Protein AF-A0AAD8HVS9-F1 (afdb_monomer)

Radius of gyration: 26.73 Å; Cα contacts (8 Å, |Δi|>4): 181; chains: 1; bounding box: 71×60×68 Å

Secondary structure (DSSP, 8-state):
--EEEEEEEE-TTS-EEEEEEEEE--SSHHHHHHHHHHHHHHHHHHHS-TTS-EEEEES-HHHHHHHHHHHTT--SSGGG-HHHHHHHH-TTEEEEE--GGG-HHHHHHHHHHHHHHHHHHHHHTT-TTTTTTGGG--GGGGG------------------------------------

Organism: NCBI:txid360622

Mean predicted aligned error: 16.1 Å

Solvent-accessible surface area (backbone atoms only — not comparable to full-atom values): 11472 Å² total; per-residue (Å²): 122,86,36,36,24,33,37,73,42,62,53,101,80,74,46,80,78,44,80,42,57,33,74,39,87,37,93,44,71,69,50,31,51,51,50,32,50,53,51,53,51,51,52,46,66,72,76,42,64,95,84,55,76,43,81,46,76,39,65,52,58,64,59,41,51,46,46,54,28,44,61,71,74,68,42,77,80,62,58,80,40,61,69,58,50,53,52,43,70,37,81,49,56,43,71,42,76,40,65,59,85,81,40,52,74,35,54,51,30,13,50,52,17,34,47,55,49,58,52,49,57,37,56,77,67,71,47,73,82,56,78,83,70,68,86,69,77,58,83,77,70,79,76,77,74,81,87,77,88,80,80,89,86,76,91,82,87,78,86,84,90,88,82,91,81,85,83,88,86,89,82,89,85,78,91,87,84,83,136

pLDDT: mean 74.42, std 20.45, range [37.97, 97.31]

Structure (mmCIF, N/CA/C/O backbone):
data_AF-A0AAD8HVS9-F1
#
_entry.id   AF-A0AAD8HVS9-F1
#
loop_
_atom_site.group_PDB
_atom_site.id
_atom_site.type_symbol
_atom_site.label_atom_id
_atom_site.label_alt_id
_atom_site.label_comp_id
_atom_site.label_asym_id
_atom_site.label_entity_id
_atom_site.label_seq_id
_atom_site.pdbx_PDB_ins_code
_atom_site.Cartn_x
_atom_site.Cartn_y
_atom_site.Cartn_z
_atom_site.occupancy
_atom_site.B_iso_or_equiv
_atom_site.auth_seq_id
_atom_site.auth_comp_id
_atom_site.auth_asym_id
_atom_site.auth_atom_id
_atom_site.pdbx_PDB_model_num
ATOM 1 N N . MET A 1 1 ? 17.261 -0.854 -11.232 1.00 62.59 1 MET A N 1
ATOM 2 C CA . MET A 1 1 ? 16.177 -1.826 -11.501 1.00 62.59 1 MET A CA 1
ATOM 3 C C . MET A 1 1 ? 14.902 -1.028 -11.724 1.00 62.59 1 MET A C 1
ATOM 5 O O . MET A 1 1 ? 14.670 -0.107 -10.957 1.00 62.59 1 MET A O 1
ATOM 9 N N . ILE A 1 2 ? 14.138 -1.297 -12.786 1.00 69.75 2 ILE A N 1
ATOM 10 C CA . ILE A 1 2 ? 12.876 -0.585 -13.046 1.00 69.75 2 ILE A CA 1
ATOM 11 C C . ILE A 1 2 ? 11.751 -1.359 -12.364 1.00 69.75 2 ILE A C 1
ATOM 13 O O . ILE A 1 2 ? 11.501 -2.516 -12.712 1.00 69.75 2 ILE A O 1
ATOM 17 N N . SER A 1 3 ? 11.083 -0.712 -11.415 1.00 85.12 3 SER A N 1
ATOM 18 C CA . SER A 1 3 ? 9.959 -1.272 -10.671 1.00 85.12 3 SER A CA 1
ATOM 19 C C . SER A 1 3 ? 8.649 -0.617 -11.124 1.00 85.12 3 SER A C 1
ATOM 21 O O . SER A 1 3 ? 8.635 0.473 -11.701 1.00 85.12 3 SER A O 1
ATOM 23 N N . GLY A 1 4 ? 7.543 -1.330 -10.935 1.00 87.94 4 GLY A N 1
ATOM 24 C CA . GLY A 1 4 ? 6.203 -0.853 -11.261 1.00 87.94 4 GLY A CA 1
ATOM 25 C C . GLY A 1 4 ? 5.314 -0.973 -10.035 1.00 87.94 4 GLY A C 1
ATOM 26 O O . GLY A 1 4 ? 5.497 -1.899 -9.247 1.00 87.94 4 GLY A O 1
ATOM 27 N N . ILE A 1 5 ? 4.371 -0.047 -9.898 1.00 91.19 5 ILE A N 1
ATOM 28 C CA . ILE A 1 5 ? 3.332 -0.063 -8.868 1.00 91.19 5 ILE A CA 1
ATOM 29 C C . ILE A 1 5 ? 1.971 -0.264 -9.520 1.00 91.19 5 ILE A C 1
ATOM 31 O O . ILE A 1 5 ? 1.705 0.253 -10.610 1.00 91.19 5 ILE A O 1
ATOM 35 N N . GLY A 1 6 ? 1.118 -1.021 -8.842 1.00 90.44 6 GLY A N 1
ATOM 36 C CA . GLY A 1 6 ? -0.244 -1.319 -9.254 1.00 90.44 6 GLY A CA 1
ATOM 37 C C . GLY A 1 6 ? -1.199 -1.135 -8.085 1.00 90.44 6 GLY A C 1
ATOM 38 O O . GLY A 1 6 ? -0.807 -1.263 -6.928 1.00 90.44 6 GLY A O 1
ATOM 39 N N . GLY A 1 7 ? -2.457 -0.822 -8.375 1.00 93.19 7 GLY A N 1
ATOM 40 C CA . GLY A 1 7 ? -3.465 -0.660 -7.337 1.00 93.19 7 GLY A CA 1
ATOM 41 C C . GLY A 1 7 ? -4.858 -0.436 -7.900 1.00 93.19 7 GLY A C 1
ATOM 42 O O . GLY A 1 7 ? -5.017 0.081 -9.002 1.00 93.19 7 GLY A O 1
ATOM 43 N N . ILE A 1 8 ? -5.874 -0.816 -7.133 1.00 91.31 8 ILE A N 1
ATOM 44 C CA . ILE A 1 8 ? -7.279 -0.578 -7.466 1.00 91.31 8 ILE A CA 1
ATOM 45 C C . ILE A 1 8 ? -7.966 -0.058 -6.206 1.00 91.31 8 ILE A C 1
ATOM 47 O O . ILE A 1 8 ? -7.760 -0.599 -5.121 1.00 91.31 8 ILE A O 1
ATOM 51 N N . LEU A 1 9 ? -8.778 0.984 -6.357 1.00 91.50 9 LEU A N 1
ATOM 52 C CA . LEU A 1 9 ? -9.687 1.462 -5.324 1.00 91.50 9 LEU A CA 1
ATOM 53 C C . LEU A 1 9 ? -11.118 1.119 -5.731 1.00 91.50 9 LEU A C 1
ATOM 55 O O . LEU A 1 9 ? -11.560 1.494 -6.820 1.00 91.50 9 LEU A O 1
ATOM 59 N N . LEU A 1 10 ? -11.824 0.435 -4.838 1.00 89.88 10 LEU A N 1
ATOM 60 C CA . LEU A 1 10 ? -13.225 0.057 -4.994 1.00 89.88 10 LEU A CA 1
ATOM 61 C C . LEU A 1 10 ? -14.087 0.825 -3.983 1.00 89.88 10 LEU A C 1
ATOM 63 O O . LEU A 1 10 ? -13.593 1.194 -2.914 1.00 89.88 10 LEU A O 1
ATOM 67 N N . ASN A 1 11 ? -15.360 1.062 -4.306 1.00 89.31 11 ASN A N 1
ATOM 68 C CA . ASN A 1 11 ? -16.347 1.531 -3.327 1.00 89.31 11 ASN A CA 1
ATOM 69 C C . ASN A 1 11 ? -16.976 0.357 -2.550 1.00 89.31 11 ASN A C 1
ATOM 71 O O . ASN A 1 11 ? -16.587 -0.799 -2.695 1.00 89.31 11 ASN A O 1
ATOM 75 N N . ASP A 1 12 ? -17.970 0.661 -1.718 1.00 86.44 12 ASP A N 1
ATOM 76 C CA . ASP A 1 12 ? -18.743 -0.305 -0.929 1.00 86.44 12 ASP A CA 1
ATOM 77 C C . ASP A 1 12 ? -19.657 -1.226 -1.761 1.00 86.44 12 ASP A C 1
ATOM 79 O O . ASP A 1 12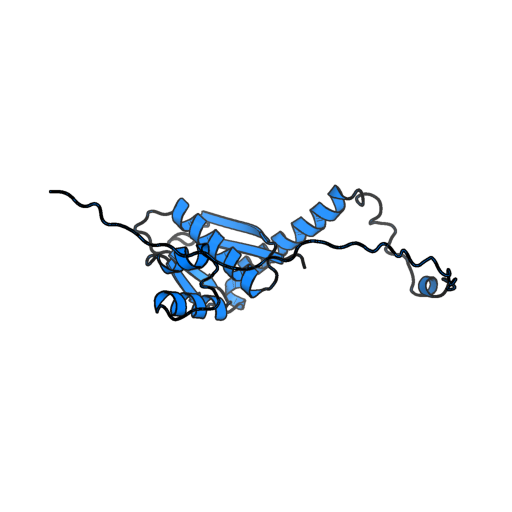 ? -20.259 -2.149 -1.214 1.00 86.44 12 ASP A O 1
ATOM 83 N N . LYS A 1 13 ? -19.754 -0.990 -3.073 1.00 90.00 13 LYS A N 1
ATOM 84 C CA . LYS A 1 13 ? -20.500 -1.795 -4.050 1.00 90.00 13 LYS A CA 1
ATOM 85 C C . LYS A 1 13 ? -19.584 -2.561 -5.007 1.00 90.00 13 LYS A C 1
ATOM 87 O O . LYS A 1 13 ? -20.055 -3.028 -6.041 1.00 90.00 13 LYS A O 1
ATOM 92 N N . ASP A 1 14 ? -18.293 -2.653 -4.690 1.00 86.81 14 ASP A N 1
ATOM 93 C CA . ASP A 1 14 ? -17.257 -3.259 -5.533 1.00 86.81 14 ASP A CA 1
ATOM 94 C C . ASP A 1 14 ? -17.076 -2.574 -6.907 1.00 86.81 14 ASP A C 1
ATOM 96 O O . ASP A 1 14 ? -16.519 -3.152 -7.842 1.00 86.81 14 ASP A O 1
ATOM 100 N N . GLU A 1 15 ? -17.507 -1.316 -7.050 1.00 88.75 15 GLU A N 1
ATOM 101 C CA . GLU A 1 15 ? -17.301 -0.534 -8.270 1.00 88.75 15 GLU A CA 1
ATOM 102 C C . GLU A 1 15 ? -15.923 0.137 -8.243 1.00 88.75 15 GLU A C 1
ATOM 104 O O . GLU A 1 15 ? -15.510 0.718 -7.236 1.00 88.75 15 GLU A O 1
ATOM 109 N N . ILE A 1 16 ? -15.213 0.093 -9.373 1.00 88.81 16 ILE A N 1
ATOM 110 C CA . ILE A 1 16 ? -13.888 0.704 -9.512 1.00 88.81 16 ILE A CA 1
ATOM 111 C C . ILE A 1 16 ? -14.013 2.228 -9.523 1.00 88.81 16 ILE A C 1
ATOM 113 O O . ILE A 1 16 ? -14.614 2.806 -10.426 1.00 88.81 16 ILE A O 1
ATOM 117 N N . ILE A 1 17 ? -13.373 2.875 -8.551 1.00 88.75 17 ILE A N 1
ATOM 118 C CA . ILE A 1 17 ? -13.275 4.337 -8.452 1.00 88.75 17 ILE A CA 1
ATOM 119 C C . ILE A 1 17 ? -11.959 4.828 -9.056 1.00 88.75 17 ILE A C 1
ATOM 121 O O . ILE A 1 17 ? -11.901 5.884 -9.682 1.00 88.75 17 ILE A O 1
ATOM 125 N N . PHE A 1 18 ? -10.880 4.074 -8.839 1.00 89.25 18 PHE A N 1
ATOM 126 C CA . PHE A 1 18 ? -9.536 4.491 -9.214 1.00 89.25 18 PHE A CA 1
ATOM 127 C C . PHE A 1 18 ? -8.656 3.289 -9.557 1.00 89.25 18 PHE A C 1
ATOM 129 O O . PHE A 1 18 ? -8.747 2.238 -8.922 1.00 89.25 18 PHE A O 1
ATOM 136 N N . VAL A 1 19 ? -7.777 3.460 -10.546 1.00 90.38 19 VAL A N 1
ATOM 137 C CA . VAL A 1 19 ? -6.790 2.457 -10.960 1.00 90.38 19 VAL A CA 1
ATOM 138 C C . VAL A 1 19 ? -5.411 3.103 -10.995 1.00 90.38 19 VAL A C 1
ATOM 140 O O . VAL A 1 19 ? -5.201 4.122 -11.650 1.00 90.38 19 VAL A O 1
ATOM 143 N N . LEU A 1 20 ? -4.462 2.468 -10.317 1.00 90.50 20 LEU A N 1
ATOM 144 C CA . LEU A 1 20 ? -3.048 2.803 -10.312 1.00 90.50 20 LEU A CA 1
ATOM 145 C C . LEU A 1 20 ? -2.290 1.792 -11.171 1.00 90.50 20 LEU A C 1
ATOM 147 O O . LEU A 1 20 ? -2.365 0.585 -10.952 1.00 90.50 20 LEU A O 1
ATOM 151 N N . SER A 1 21 ? -1.527 2.297 -12.133 1.00 91.38 21 SER A N 1
ATOM 152 C CA . SER A 1 21 ? -0.505 1.538 -12.850 1.00 91.38 21 SER A CA 1
ATOM 153 C C . SER A 1 21 ? 0.572 2.521 -13.283 1.00 91.38 21 SER A C 1
ATOM 155 O O . SER A 1 21 ? 0.330 3.384 -14.131 1.00 91.38 21 SER A O 1
ATOM 157 N N . GLY A 1 22 ? 1.736 2.449 -12.647 1.00 86.94 22 GLY A N 1
ATOM 158 C CA . GLY A 1 22 ? 2.778 3.455 -12.810 1.00 86.94 22 GLY A CA 1
ATOM 159 C C . GLY A 1 22 ? 4.177 2.902 -12.610 1.00 86.94 22 GLY A C 1
ATOM 160 O O . GLY A 1 22 ? 4.370 1.799 -12.101 1.00 86.94 22 GLY A O 1
ATOM 161 N N . LYS A 1 23 ? 5.164 3.696 -13.021 1.00 86.62 23 LYS A N 1
ATOM 162 C CA . LYS A 1 23 ? 6.571 3.440 -12.715 1.00 86.62 23 LYS A CA 1
ATOM 163 C C . LYS A 1 23 ? 6.873 3.850 -11.278 1.00 86.62 23 LYS A C 1
ATOM 165 O O . LYS A 1 23 ? 6.343 4.861 -10.821 1.00 86.62 23 LYS A O 1
ATOM 170 N N . CYS A 1 24 ? 7.773 3.133 -10.619 1.00 85.62 24 CYS A N 1
ATOM 171 C CA . CYS A 1 24 ? 8.395 3.602 -9.389 1.00 85.62 24 CYS A CA 1
ATOM 172 C C . CYS A 1 24 ? 9.916 3.458 -9.466 1.00 85.62 24 CYS A C 1
ATOM 174 O O . CYS A 1 24 ? 10.450 2.560 -10.123 1.00 85.62 24 CYS A O 1
ATOM 176 N N . ASN A 1 25 ? 10.611 4.367 -8.787 1.00 83.50 25 ASN A N 1
ATOM 177 C CA . ASN A 1 25 ? 12.074 4.380 -8.710 1.00 83.50 25 ASN A CA 1
ATOM 178 C C . ASN A 1 25 ? 12.579 3.685 -7.437 1.00 83.50 25 ASN A C 1
ATOM 180 O O . ASN A 1 25 ? 13.685 3.951 -6.973 1.00 83.50 25 ASN A O 1
ATOM 184 N N . SER A 1 26 ? 11.761 2.809 -6.859 1.00 87.88 26 SER A N 1
ATOM 185 C CA . SER A 1 26 ? 12.055 2.141 -5.601 1.00 87.88 26 SER A CA 1
ATOM 186 C C . SER A 1 26 ? 13.257 1.208 -5.731 1.00 87.88 26 SER A C 1
ATOM 188 O O . SER A 1 26 ? 13.380 0.450 -6.699 1.00 87.88 26 SER A O 1
ATOM 190 N N . SER A 1 27 ? 14.130 1.228 -4.724 1.00 87.56 27 SER A N 1
ATOM 191 C CA . SER A 1 27 ? 15.365 0.436 -4.722 1.00 87.56 27 SER A CA 1
ATOM 192 C C . SER A 1 27 ? 15.146 -1.021 -4.303 1.00 87.56 27 SER A C 1
ATOM 194 O O . SER A 1 27 ? 16.009 -1.870 -4.523 1.00 87.56 27 SER A O 1
ATOM 196 N N . SER A 1 28 ? 13.977 -1.330 -3.733 1.00 90.44 28 SER A N 1
ATOM 197 C CA . SER A 1 28 ? 13.595 -2.677 -3.310 1.00 90.44 28 SER A CA 1
ATOM 198 C C . SER A 1 28 ? 12.100 -2.953 -3.527 1.00 90.44 28 SER A C 1
ATOM 200 O O . SER A 1 28 ? 11.309 -2.008 -3.609 1.00 90.44 28 SER A O 1
ATOM 202 N N . PRO A 1 29 ? 11.681 -4.234 -3.564 1.00 90.56 29 PRO A N 1
ATOM 203 C CA . PRO A 1 29 ? 10.267 -4.599 -3.656 1.00 90.56 29 PRO A CA 1
ATOM 204 C C . PRO A 1 29 ? 9.423 -4.011 -2.522 1.00 90.56 29 PRO A C 1
ATOM 206 O O . PRO A 1 29 ? 8.344 -3.491 -2.765 1.00 90.56 29 PRO A O 1
ATOM 209 N N . VAL A 1 30 ? 9.942 -4.016 -1.289 1.00 91.69 30 VAL A N 1
ATOM 210 C CA . VAL A 1 30 ? 9.226 -3.463 -0.128 1.00 91.69 30 VAL A CA 1
ATOM 211 C C . VAL A 1 30 ? 9.002 -1.963 -0.289 1.00 91.69 30 VAL A C 1
ATOM 213 O O . VAL A 1 30 ? 7.939 -1.461 0.050 1.00 91.69 30 VAL A O 1
ATOM 216 N N . GLU A 1 31 ? 9.978 -1.232 -0.824 1.00 91.25 31 GLU A N 1
ATOM 217 C CA . GLU A 1 31 ? 9.794 0.193 -1.090 1.00 91.25 31 GLU A CA 1
ATOM 218 C C . GLU A 1 31 ? 8.753 0.464 -2.176 1.00 91.25 31 GLU A C 1
ATOM 220 O O . GLU A 1 31 ? 7.964 1.391 -2.010 1.00 91.25 31 GLU A O 1
ATOM 225 N N . ALA A 1 32 ? 8.710 -0.360 -3.227 1.00 92.12 32 ALA A N 1
ATOM 226 C CA . ALA A 1 32 ? 7.687 -0.255 -4.265 1.00 92.12 32 ALA A CA 1
ATOM 227 C C . ALA A 1 32 ? 6.283 -0.489 -3.692 1.00 92.12 32 ALA A C 1
ATOM 229 O O . ALA A 1 32 ? 5.364 0.273 -3.987 1.00 92.12 32 ALA A O 1
ATOM 230 N N . GLU A 1 33 ? 6.136 -1.480 -2.811 1.00 93.88 33 GLU A N 1
ATOM 231 C CA . GLU A 1 33 ? 4.884 -1.740 -2.093 1.00 93.88 33 GLU A CA 1
ATOM 232 C C . GLU A 1 33 ? 4.454 -0.545 -1.236 1.00 93.88 33 GLU A C 1
ATOM 234 O O . GLU A 1 33 ? 3.302 -0.115 -1.279 1.00 93.88 33 GLU A O 1
ATOM 239 N N . LEU A 1 34 ? 5.384 0.047 -0.481 1.00 93.81 34 LEU A N 1
ATOM 240 C CA . LEU A 1 34 ? 5.086 1.225 0.334 1.00 93.81 34 LEU A CA 1
ATOM 241 C C . LEU A 1 34 ? 4.649 2.416 -0.523 1.00 93.81 34 LEU A C 1
ATOM 243 O O . LEU A 1 34 ? 3.678 3.086 -0.175 1.00 93.81 34 LEU A O 1
ATOM 247 N N . GLU A 1 35 ? 5.325 2.666 -1.645 1.00 93.12 35 GLU A N 1
ATOM 248 C CA . GLU A 1 35 ? 4.938 3.717 -2.591 1.00 93.12 35 GLU A CA 1
ATOM 249 C C . GLU A 1 35 ? 3.539 3.478 -3.171 1.00 93.12 35 GLU A C 1
ATOM 251 O O . GLU A 1 35 ? 2.727 4.405 -3.200 1.00 93.12 35 GLU A O 1
ATOM 256 N N . ALA A 1 36 ? 3.216 2.240 -3.562 1.00 94.44 36 ALA A N 1
ATOM 257 C CA . ALA A 1 36 ? 1.886 1.880 -4.050 1.00 94.44 36 ALA A CA 1
ATOM 258 C C . ALA A 1 36 ? 0.798 2.150 -2.994 1.00 94.44 36 ALA A C 1
ATOM 260 O O . ALA A 1 36 ? -0.230 2.762 -3.299 1.00 94.44 36 ALA A O 1
ATOM 261 N N . ILE A 1 37 ? 1.043 1.758 -1.738 1.00 96.12 37 ILE A N 1
ATOM 262 C CA . ILE A 1 37 ? 0.114 1.977 -0.620 1.00 96.12 37 ILE A CA 1
ATOM 263 C C . ILE A 1 37 ? -0.072 3.472 -0.344 1.00 96.12 37 ILE A C 1
ATOM 265 O O . ILE A 1 37 ? -1.207 3.923 -0.184 1.00 96.12 37 ILE A O 1
ATOM 269 N N . ILE A 1 38 ? 1.016 4.249 -0.297 1.00 94.62 38 ILE A N 1
ATOM 270 C CA . ILE A 1 38 ? 0.963 5.704 -0.086 1.00 94.62 38 ILE A CA 1
ATOM 271 C C . ILE A 1 38 ? 0.133 6.360 -1.188 1.00 94.62 38 ILE A C 1
ATOM 273 O O . ILE A 1 38 ? -0.731 7.192 -0.903 1.00 94.62 38 ILE A O 1
ATOM 277 N N . PHE A 1 39 ? 0.357 5.963 -2.439 1.00 94.25 39 PHE A N 1
ATOM 278 C CA . PHE A 1 39 ? -0.374 6.507 -3.571 1.00 94.25 39 PHE A CA 1
ATOM 279 C C . PHE A 1 39 ? -1.873 6.195 -3.476 1.00 94.25 39 PHE A C 1
ATOM 281 O O . PHE A 1 39 ? -2.698 7.105 -3.563 1.00 94.25 39 PHE A O 1
ATOM 288 N N . LEU A 1 40 ? -2.235 4.927 -3.249 1.00 93.81 40 LEU A N 1
ATOM 289 C CA . LEU A 1 40 ? -3.632 4.506 -3.103 1.00 93.81 40 LEU A CA 1
ATOM 290 C C . LEU A 1 40 ? -4.331 5.213 -1.944 1.00 93.81 40 LEU A C 1
ATOM 292 O O . LEU A 1 40 ? -5.474 5.646 -2.078 1.00 93.81 40 LEU A O 1
ATOM 296 N N . ALA A 1 41 ? -3.645 5.362 -0.817 1.00 94.44 41 ALA A N 1
ATOM 297 C CA . ALA A 1 41 ? -4.180 6.063 0.333 1.00 94.44 41 ALA A CA 1
ATOM 298 C C . ALA A 1 41 ? -4.427 7.544 0.051 1.00 94.44 41 ALA A C 1
ATOM 300 O O . ALA A 1 41 ? -5.475 8.063 0.421 1.00 94.44 41 ALA A O 1
ATOM 301 N N . ASN A 1 42 ? -3.496 8.222 -0.620 1.00 92.56 42 ASN A N 1
ATOM 302 C CA . ASN A 1 42 ? -3.681 9.616 -1.008 1.00 92.56 42 ASN A CA 1
ATOM 303 C C . ASN A 1 42 ? -4.844 9.766 -1.994 1.00 92.56 42 ASN A C 1
ATOM 305 O O . ASN A 1 42 ? -5.687 10.634 -1.789 1.00 92.56 42 ASN A O 1
ATOM 309 N N . ALA A 1 43 ? -4.952 8.879 -2.987 1.00 91.50 43 ALA A N 1
ATOM 310 C CA . ALA A 1 43 ? -6.092 8.855 -3.902 1.00 91.50 43 ALA A CA 1
ATOM 311 C C . ALA A 1 43 ? -7.416 8.663 -3.143 1.00 91.50 43 ALA A C 1
ATOM 313 O O . ALA A 1 43 ? -8.372 9.404 -3.363 1.00 91.50 43 ALA A O 1
ATOM 314 N N . ALA A 1 44 ? -7.461 7.733 -2.187 1.00 91.38 44 ALA A N 1
ATOM 315 C CA . ALA A 1 44 ? -8.630 7.523 -1.340 1.00 91.38 44 ALA A CA 1
ATOM 316 C C . ALA A 1 44 ? -8.966 8.768 -0.501 1.00 91.38 44 ALA A C 1
ATOM 318 O O . ALA A 1 44 ? -10.124 9.157 -0.429 1.00 91.38 44 ALA A O 1
ATOM 319 N N . LEU A 1 45 ? -7.969 9.439 0.083 1.00 89.88 45 LEU A N 1
ATOM 320 C CA . LEU A 1 45 ? -8.165 10.679 0.844 1.00 89.88 45 LEU A CA 1
ATOM 321 C C . LEU A 1 45 ? -8.630 11.861 -0.022 1.00 89.88 45 LEU A C 1
ATOM 323 O O . LEU A 1 45 ? -9.223 12.794 0.514 1.00 89.88 45 LEU A O 1
ATOM 327 N N . THR A 1 46 ? -8.339 11.850 -1.325 1.00 89.00 46 THR A N 1
ATOM 328 C CA . THR A 1 46 ? -8.811 12.861 -2.284 1.00 89.00 46 THR A CA 1
ATOM 329 C C . THR A 1 46 ? -10.232 12.583 -2.769 1.00 89.00 46 THR A C 1
ATOM 331 O O . THR A 1 46 ? -11.001 13.522 -2.956 1.00 89.00 46 THR A O 1
ATOM 334 N N . HIS A 1 47 ? -10.579 11.315 -2.995 1.00 83.44 47 HIS A N 1
ATOM 335 C CA . HIS A 1 47 ? -11.851 10.932 -3.614 1.00 83.44 47 HIS A CA 1
ATOM 336 C C . HIS A 1 47 ? -12.958 10.571 -2.621 1.00 83.44 47 HIS A C 1
ATOM 338 O O . HIS A 1 47 ? -14.126 10.578 -3.002 1.00 83.44 47 HIS A O 1
ATOM 344 N N . LEU A 1 48 ? -12.613 10.231 -1.378 1.00 84.88 48 LEU A N 1
ATOM 345 C CA . LEU A 1 48 ? -13.569 9.789 -0.367 1.00 84.88 48 LEU A CA 1
ATOM 346 C C . LEU A 1 48 ? -13.749 10.845 0.720 1.00 84.88 48 LEU A C 1
ATOM 348 O O . LEU A 1 48 ? -12.797 11.501 1.145 1.00 84.88 48 LEU A O 1
ATOM 352 N N . ASP A 1 49 ? -14.973 10.937 1.235 1.00 82.00 49 ASP A N 1
ATOM 353 C CA . ASP A 1 49 ? -15.273 11.777 2.390 1.00 82.00 49 ASP A CA 1
ATOM 354 C C . ASP A 1 49 ? -14.417 11.376 3.599 1.00 82.00 49 ASP A C 1
ATOM 356 O O . ASP A 1 49 ? -14.210 10.190 3.875 1.00 82.00 49 ASP A O 1
ATOM 360 N N . HIS A 1 50 ? -13.977 12.365 4.383 1.00 77.12 50 HIS A N 1
ATOM 361 C CA . HIS A 1 50 ? -13.103 12.178 5.554 1.00 77.12 50 HIS A CA 1
ATOM 362 C C . HIS A 1 50 ? -13.687 11.292 6.672 1.00 77.12 50 HIS A C 1
ATOM 364 O O . HIS A 1 50 ? -12.991 10.962 7.633 1.00 77.12 50 HIS A O 1
ATOM 370 N N . THR A 1 51 ? -14.959 10.910 6.573 1.00 78.44 51 THR A N 1
ATOM 371 C CA . THR A 1 51 ? -15.648 9.992 7.490 1.00 78.44 51 THR A CA 1
ATOM 372 C C . THR A 1 51 ? -15.553 8.527 7.055 1.00 78.44 51 THR A C 1
ATOM 374 O O . THR A 1 51 ? -15.801 7.633 7.868 1.00 78.44 51 THR A O 1
ATOM 377 N N . SER A 1 52 ? -15.179 8.266 5.801 1.00 86.94 52 SER A N 1
ATOM 378 C CA . SER A 1 52 ? -15.118 6.922 5.231 1.00 86.94 52 SER A CA 1
ATOM 379 C C . SER A 1 52 ? -13.930 6.142 5.784 1.00 86.94 52 SER A C 1
ATOM 381 O O . SER A 1 52 ? -12.818 6.655 5.896 1.00 86.94 52 SER A O 1
ATOM 383 N N . LYS A 1 53 ? -14.136 4.868 6.116 1.00 92.00 53 LYS A N 1
ATOM 384 C CA . LYS A 1 53 ? -13.017 3.970 6.423 1.00 92.00 53 LYS A CA 1
ATOM 385 C C . LYS A 1 53 ? -12.406 3.479 5.118 1.00 92.00 53 LYS A C 1
ATOM 387 O O . LYS A 1 53 ? -13.130 3.046 4.230 1.00 92.00 53 LYS A O 1
ATOM 392 N N . VAL A 1 54 ? -11.083 3.511 5.035 1.00 94.00 54 VAL A N 1
ATOM 393 C CA . VAL A 1 54 ? -10.320 3.024 3.885 1.00 94.00 54 VAL A CA 1
ATOM 394 C C . VAL A 1 54 ? -9.592 1.761 4.306 1.00 94.00 54 VAL A C 1
ATOM 396 O O . VAL A 1 54 ? -8.791 1.783 5.240 1.00 94.00 54 VAL A O 1
ATOM 399 N N . VAL A 1 55 ? -9.871 0.661 3.618 1.00 95.38 55 VAL A N 1
ATOM 400 C CA . VAL A 1 55 ? -9.211 -0.626 3.835 1.00 95.38 55 VAL A CA 1
ATOM 401 C C . VAL A 1 55 ? -8.301 -0.886 2.643 1.00 95.38 55 VAL A C 1
ATOM 403 O O . VAL A 1 55 ? -8.774 -1.026 1.521 1.00 95.38 55 VAL A O 1
ATOM 406 N N . ILE A 1 56 ? -6.995 -0.923 2.887 1.00 96.25 56 ILE A N 1
ATOM 407 C CA . ILE A 1 56 ? -5.986 -1.253 1.883 1.00 96.25 56 ILE A CA 1
ATOM 408 C C . ILE A 1 56 ? -5.534 -2.690 2.129 1.00 96.25 56 ILE A C 1
ATOM 410 O O . ILE A 1 56 ? -5.147 -3.050 3.242 1.00 96.25 56 ILE A O 1
ATOM 414 N N . CYS A 1 57 ? -5.575 -3.506 1.083 1.00 96.50 57 CYS A N 1
ATOM 415 C CA . CYS A 1 57 ? -5.115 -4.888 1.106 1.00 96.50 57 CYS A CA 1
ATOM 416 C C . CYS A 1 57 ? -3.771 -4.988 0.377 1.00 96.50 57 CYS A C 1
ATOM 418 O O . CYS A 1 57 ? -3.629 -4.459 -0.721 1.00 96.50 57 CYS A O 1
ATOM 420 N N . THR A 1 58 ? -2.796 -5.662 0.981 1.00 97.06 58 THR A N 1
ATOM 421 C CA . THR A 1 58 ? -1.459 -5.903 0.406 1.00 97.06 58 THR A CA 1
ATOM 422 C C . THR A 1 58 ? -0.985 -7.302 0.793 1.00 97.06 58 THR A C 1
ATOM 424 O O . THR A 1 58 ? -1.334 -7.794 1.867 1.00 97.06 58 THR A O 1
ATOM 427 N N . ASP A 1 59 ? -0.185 -7.954 -0.044 1.00 96.00 59 ASP A N 1
ATOM 428 C CA . ASP A 1 59 ? 0.526 -9.191 0.301 1.00 96.00 59 ASP A CA 1
ATOM 429 C C . ASP A 1 59 ? 1.894 -8.912 0.960 1.00 96.00 59 ASP A C 1
ATOM 431 O O . ASP A 1 59 ? 2.614 -9.829 1.360 1.00 96.00 59 ASP A O 1
ATOM 435 N N . CYS A 1 60 ? 2.249 -7.641 1.165 1.00 96.12 60 CYS A N 1
ATOM 436 C CA . CYS A 1 60 ? 3.468 -7.240 1.849 1.00 96.12 60 CYS A CA 1
ATOM 437 C C . CYS A 1 60 ? 3.281 -7.242 3.374 1.00 96.12 60 CYS A C 1
ATOM 439 O O . CYS A 1 60 ? 2.941 -6.234 4.002 1.00 96.12 60 CYS A O 1
ATOM 441 N N . ALA A 1 61 ? 3.565 -8.382 4.012 1.00 95.62 61 ALA A N 1
ATOM 442 C CA . ALA A 1 61 ? 3.488 -8.519 5.471 1.00 95.62 61 ALA A CA 1
ATOM 443 C C . ALA A 1 61 ? 4.373 -7.501 6.222 1.00 95.62 61 ALA A C 1
ATOM 445 O O . ALA A 1 61 ? 4.003 -7.035 7.302 1.00 95.62 61 ALA A O 1
ATOM 446 N N . LEU A 1 62 ? 5.517 -7.119 5.644 1.00 94.81 62 LEU A N 1
ATOM 447 C CA . LEU A 1 62 ? 6.416 -6.119 6.226 1.00 94.81 62 LEU A CA 1
ATOM 448 C C . LEU A 1 62 ? 5.777 -4.727 6.279 1.00 94.81 62 LEU A C 1
ATOM 450 O O . LEU A 1 62 ? 5.917 -4.048 7.295 1.00 94.81 62 LEU A O 1
ATOM 454 N N . ALA A 1 63 ? 5.033 -4.321 5.246 1.00 94.38 63 ALA A N 1
ATOM 455 C CA . ALA A 1 63 ? 4.316 -3.046 5.243 1.00 94.38 63 ALA A CA 1
ATOM 456 C C . ALA A 1 63 ? 3.237 -3.014 6.339 1.00 94.38 63 ALA A C 1
ATOM 458 O O . ALA A 1 63 ? 3.143 -2.047 7.097 1.00 94.38 63 ALA A O 1
ATOM 459 N N . VAL A 1 64 ? 2.482 -4.109 6.491 1.00 95.69 64 VAL A N 1
ATOM 460 C CA . VAL A 1 64 ? 1.467 -4.262 7.552 1.00 95.69 64 VAL A CA 1
ATOM 461 C C . VAL A 1 64 ? 2.099 -4.140 8.941 1.00 95.69 64 VAL A C 1
ATOM 463 O O . VAL A 1 64 ? 1.634 -3.362 9.778 1.00 95.69 64 V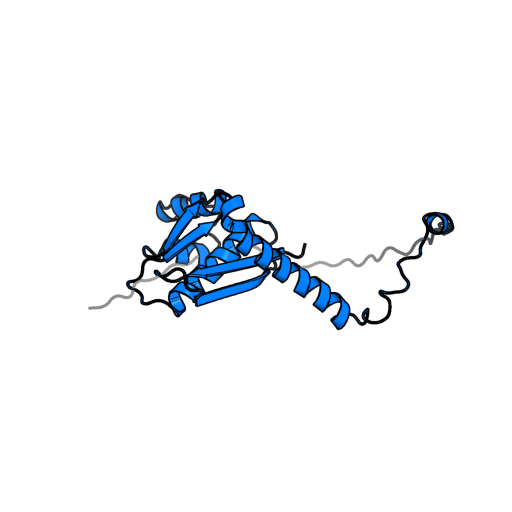AL A O 1
ATOM 466 N N . GLN A 1 65 ? 3.187 -4.875 9.186 1.00 94.44 65 GLN A N 1
ATOM 467 C CA . GLN A 1 65 ? 3.897 -4.840 10.466 1.00 94.44 65 GLN A CA 1
ATOM 468 C C . GLN A 1 65 ? 4.502 -3.464 10.751 1.00 94.44 65 GLN A C 1
ATOM 470 O O . GLN A 1 65 ? 4.377 -2.973 11.873 1.00 94.44 65 GLN A O 1
ATOM 475 N N . SER A 1 66 ? 5.125 -2.836 9.751 1.00 93.69 66 SER A N 1
ATOM 476 C CA . SER A 1 66 ? 5.699 -1.494 9.874 1.00 93.69 66 SER A CA 1
ATOM 477 C C . SER A 1 66 ? 4.639 -0.474 10.276 1.00 93.69 66 SER A C 1
ATOM 479 O O . SER A 1 66 ? 4.810 0.235 11.267 1.00 93.69 66 SER A O 1
ATOM 481 N N . LEU A 1 67 ? 3.497 -0.445 9.581 1.00 94.06 67 LEU A N 1
ATOM 482 C CA . LEU A 1 67 ? 2.439 0.512 9.892 1.00 94.06 67 LEU A CA 1
ATOM 483 C C . LEU A 1 67 ? 1.907 0.329 11.320 1.00 94.06 67 LEU A C 1
ATOM 485 O O . LEU A 1 67 ? 1.670 1.305 12.035 1.00 94.06 67 LEU A O 1
ATOM 489 N N . SER A 1 68 ? 1.749 -0.924 11.754 1.00 93.50 68 SER A N 1
ATOM 490 C CA . SER A 1 68 ? 1.342 -1.244 13.124 1.00 93.50 68 SER A CA 1
ATOM 491 C C . SER A 1 68 ? 2.372 -0.774 14.154 1.00 93.50 68 SER A C 1
ATOM 493 O O . SER A 1 68 ? 1.998 -0.182 15.167 1.00 93.50 68 SER A O 1
ATOM 495 N N . LYS A 1 69 ? 3.667 -1.005 13.904 1.00 93.88 69 LYS A N 1
ATOM 496 C CA . LYS A 1 69 ? 4.751 -0.566 14.792 1.00 93.88 69 LYS A CA 1
ATOM 497 C C . LYS A 1 69 ? 4.856 0.956 14.847 1.00 93.88 69 LYS A C 1
ATOM 499 O O . LYS A 1 69 ? 4.964 1.499 15.941 1.00 93.88 69 LYS A O 1
ATOM 504 N N . LEU A 1 70 ? 4.741 1.660 13.718 1.00 92.62 70 LEU A N 1
ATOM 505 C CA . LEU A 1 70 ? 4.717 3.128 13.692 1.00 92.62 70 LEU A CA 1
ATOM 506 C C . LEU A 1 70 ? 3.584 3.693 14.546 1.00 92.62 70 LEU A C 1
ATOM 508 O O . LEU A 1 70 ? 3.800 4.619 15.323 1.00 92.62 70 LEU A O 1
ATOM 512 N N . ARG A 1 71 ? 2.387 3.107 14.452 1.00 93.62 71 ARG A N 1
ATOM 513 C CA . ARG A 1 71 ? 1.231 3.507 15.272 1.00 93.62 71 ARG A CA 1
ATOM 514 C C . ARG A 1 71 ? 1.439 3.270 16.763 1.00 93.62 71 ARG A C 1
ATOM 516 O O . ARG A 1 71 ? 0.904 4.024 17.569 1.00 93.62 71 ARG A O 1
ATOM 523 N N . ALA A 1 72 ? 2.216 2.252 17.119 1.00 93.19 72 ALA A N 1
ATOM 524 C CA . ALA A 1 72 ? 2.635 1.991 18.491 1.00 93.19 72 ALA A CA 1
ATOM 525 C C . ALA A 1 72 ? 3.842 2.845 18.935 1.00 93.19 72 ALA A C 1
ATOM 527 O O . ALA A 1 72 ? 4.233 2.772 20.096 1.00 93.19 72 ALA A O 1
ATOM 528 N N . GLY A 1 73 ? 4.441 3.637 18.036 1.00 90.50 73 GLY A N 1
ATOM 529 C CA . GLY A 1 73 ? 5.656 4.412 18.305 1.00 90.50 73 GLY A CA 1
ATOM 530 C C . GLY A 1 73 ? 6.940 3.573 18.365 1.00 90.50 73 GLY A C 1
ATOM 531 O O . GLY A 1 73 ? 7.879 3.966 19.046 1.00 90.50 73 GLY A O 1
ATOM 532 N N . GLN A 1 74 ? 6.973 2.419 17.690 1.00 89.62 74 GLN A N 1
ATOM 533 C CA . GLN A 1 74 ? 8.014 1.382 17.807 1.00 89.62 74 GLN A CA 1
ATOM 534 C C . GLN A 1 74 ? 8.783 1.086 16.505 1.00 89.62 74 GLN A C 1
ATOM 536 O O . GLN A 1 74 ? 9.541 0.119 16.452 1.00 89.62 74 GLN A O 1
ATOM 541 N N . ASP A 1 75 ? 8.558 1.835 15.424 1.00 80.00 75 ASP A N 1
ATOM 542 C CA . ASP A 1 75 ? 9.264 1.621 14.152 1.00 80.00 75 ASP A CA 1
ATOM 543 C C . ASP A 1 75 ? 10.285 2.733 13.915 1.00 80.00 75 ASP A C 1
ATOM 545 O O . ASP A 1 75 ? 9.916 3.877 13.647 1.00 80.00 75 ASP A O 1
ATOM 549 N N . ASP A 1 76 ? 11.566 2.380 14.005 1.00 75.44 76 ASP A N 1
ATOM 550 C CA . ASP A 1 76 ? 12.678 3.294 13.742 1.00 75.44 76 ASP A CA 1
ATOM 551 C C . ASP A 1 76 ? 13.134 3.269 12.277 1.00 75.44 76 ASP A C 1
ATOM 553 O O . ASP A 1 76 ? 13.736 4.233 11.801 1.00 75.44 76 ASP A O 1
ATOM 557 N N . PHE A 1 77 ? 12.833 2.196 11.537 1.00 77.25 77 PHE A N 1
ATOM 558 C CA . PHE A 1 77 ? 13.357 1.988 10.188 1.00 77.25 77 PHE A CA 1
ATOM 559 C C . PHE A 1 77 ? 12.624 2.860 9.169 1.00 77.25 77 PHE A C 1
ATOM 561 O O . PHE A 1 77 ? 13.244 3.622 8.427 1.00 77.25 77 PHE A O 1
ATOM 568 N N . PHE A 1 78 ? 11.290 2.814 9.170 1.00 77.50 78 PHE A N 1
ATOM 569 C CA . PHE A 1 78 ? 10.489 3.591 8.220 1.00 77.50 78 PHE A CA 1
ATOM 570 C C . PHE A 1 78 ? 10.131 4.993 8.715 1.00 77.50 78 PHE A C 1
ATOM 572 O O . PHE A 1 78 ? 9.524 5.769 7.980 1.00 77.50 78 PHE A O 1
ATOM 579 N N . ARG A 1 79 ? 10.564 5.367 9.924 1.00 78.25 79 ARG A N 1
ATOM 580 C CA . ARG A 1 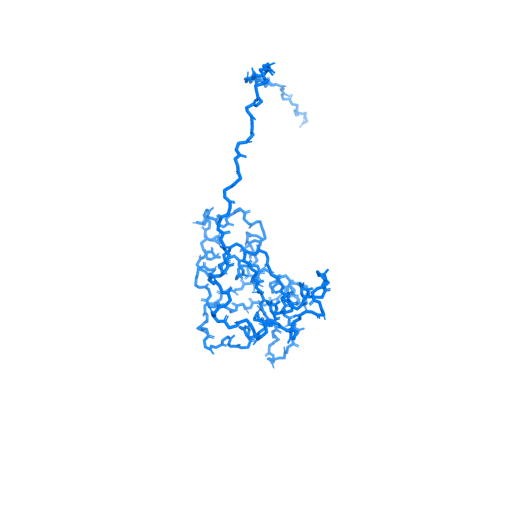79 ? 10.302 6.687 10.519 1.00 78.25 79 ARG A CA 1
ATOM 581 C C . ARG A 1 79 ? 10.828 7.855 9.686 1.00 78.25 79 ARG A C 1
ATOM 583 O O . ARG A 1 79 ? 10.324 8.966 9.796 1.00 78.25 79 ARG A O 1
ATOM 590 N N . ARG A 1 80 ? 11.838 7.599 8.849 1.00 82.06 80 ARG A N 1
ATOM 591 C CA . ARG A 1 80 ? 12.431 8.591 7.942 1.00 82.06 80 ARG A CA 1
ATOM 592 C C . ARG A 1 80 ? 11.553 8.894 6.721 1.00 82.06 80 ARG A C 1
ATOM 594 O O . ARG A 1 80 ? 11.769 9.919 6.086 1.00 82.06 80 ARG A O 1
ATOM 601 N N . LYS A 1 81 ? 10.570 8.042 6.395 1.00 87.88 81 LYS A N 1
ATOM 602 C CA . LYS A 1 81 ? 9.614 8.269 5.299 1.00 87.88 81 LYS A CA 1
ATOM 603 C C . LYS A 1 81 ? 8.419 9.064 5.825 1.00 87.88 81 LYS A C 1
ATOM 605 O O . LYS A 1 81 ? 7.507 8.499 6.433 1.00 87.88 81 LYS A O 1
ATOM 610 N N . THR A 1 82 ? 8.443 10.381 5.639 1.00 89.69 82 THR A N 1
ATOM 611 C CA . THR A 1 82 ? 7.456 11.314 6.211 1.00 89.69 82 THR A CA 1
ATOM 612 C C . THR A 1 82 ? 6.031 11.009 5.755 1.00 89.69 82 THR A C 1
ATOM 614 O O . THR A 1 82 ? 5.103 11.101 6.558 1.00 89.69 82 THR A O 1
ATOM 617 N N . GLU A 1 83 ? 5.846 10.557 4.517 1.00 92.31 83 GLU A N 1
ATOM 618 C CA . GLU A 1 83 ? 4.551 10.156 3.963 1.00 92.31 83 GLU A CA 1
ATOM 619 C C . GLU A 1 83 ? 3.998 8.907 4.654 1.00 92.31 83 GLU A C 1
ATOM 621 O O . GLU A 1 83 ? 2.798 8.810 4.915 1.00 92.31 83 GLU A O 1
ATOM 626 N N . TRP A 1 84 ? 4.873 7.965 5.014 1.00 92.94 84 TRP A N 1
ATOM 627 C CA . TRP A 1 84 ? 4.485 6.753 5.732 1.00 92.94 84 TRP A CA 1
ATOM 628 C C . TRP A 1 84 ? 4.091 7.058 7.181 1.00 92.94 84 TRP A C 1
ATOM 630 O O . TRP A 1 84 ? 3.088 6.551 7.685 1.00 92.94 84 TRP A O 1
ATOM 640 N N . VAL A 1 85 ? 4.821 7.966 7.837 1.00 92.44 85 VAL A N 1
ATOM 641 C CA . VAL A 1 85 ? 4.460 8.486 9.166 1.00 92.44 85 VAL A CA 1
ATOM 642 C C . VAL A 1 85 ? 3.131 9.247 9.114 1.00 92.44 85 VAL A C 1
ATOM 644 O O . VAL A 1 85 ? 2.267 9.055 9.976 1.00 92.44 85 VAL A O 1
ATOM 647 N N . TYR A 1 86 ? 2.923 10.069 8.083 1.00 93.12 86 TYR A N 1
ATOM 648 C CA . TYR A 1 86 ? 1.653 10.753 7.853 1.00 93.12 86 TYR A CA 1
ATOM 649 C C . TYR A 1 86 ? 0.506 9.749 7.706 1.00 93.12 86 TYR A C 1
ATOM 651 O O . TYR A 1 86 ? -0.513 9.888 8.385 1.00 93.12 86 TYR A O 1
ATOM 659 N N . LEU A 1 87 ? 0.690 8.692 6.914 1.00 93.50 87 LEU A N 1
ATOM 660 C CA . LEU A 1 87 ? -0.286 7.615 6.757 1.00 93.50 87 LEU A CA 1
ATOM 661 C C . LEU A 1 87 ? -0.585 6.900 8.084 1.00 93.50 87 LEU A C 1
ATOM 663 O O . LEU A 1 87 ? -1.747 6.649 8.413 1.00 93.50 87 LEU A O 1
ATOM 667 N N . ALA A 1 88 ? 0.442 6.632 8.896 1.00 93.50 88 ALA A N 1
ATOM 668 C CA . ALA A 1 88 ? 0.286 6.027 10.217 1.00 93.50 88 ALA A CA 1
ATOM 669 C C . ALA A 1 88 ? -0.626 6.854 11.136 1.00 93.50 88 ALA A C 1
ATOM 671 O O . ALA A 1 88 ? -1.426 6.269 11.873 1.00 93.50 88 ALA A O 1
ATOM 672 N N . SER A 1 89 ? -0.580 8.189 11.034 1.00 93.69 89 SER A N 1
ATOM 673 C CA . SER A 1 89 ? -1.439 9.104 11.803 1.00 93.69 89 SER A CA 1
ATOM 674 C C . SER A 1 89 ? -2.924 9.056 11.404 1.00 93.69 89 SER A C 1
ATOM 676 O O . SER A 1 89 ? -3.799 9.444 12.185 1.00 93.69 89 SER A O 1
ATOM 678 N N . LYS A 1 90 ? -3.250 8.555 10.204 1.00 94.44 90 LYS A N 1
ATOM 679 C CA . LYS A 1 90 ? -4.624 8.494 9.690 1.00 94.44 90 LYS A CA 1
ATOM 680 C C . LYS A 1 90 ? -5.347 7.249 10.191 1.00 94.44 90 LYS A C 1
ATOM 682 O O . LYS A 1 90 ? -5.262 6.175 9.602 1.00 94.44 90 LYS A O 1
ATOM 687 N N . LYS A 1 91 ? -6.137 7.412 11.257 1.00 91.19 91 LYS A N 1
ATOM 688 C CA . LYS A 1 91 ? -6.945 6.330 11.860 1.00 91.19 91 LYS A CA 1
ATOM 689 C C . LYS A 1 91 ? -7.996 5.727 10.920 1.00 91.19 91 LYS A C 1
ATOM 691 O O . LYS A 1 91 ? -8.412 4.595 11.140 1.00 91.19 91 LYS A O 1
ATOM 696 N N . MET A 1 92 ? -8.426 6.471 9.899 1.00 93.38 92 MET A N 1
ATOM 697 C CA . MET A 1 92 ? -9.393 5.994 8.904 1.00 93.38 92 MET A CA 1
ATOM 698 C C . MET A 1 92 ? -8.798 4.974 7.924 1.00 93.38 92 MET A C 1
ATOM 700 O O . MET A 1 92 ? -9.555 4.214 7.333 1.00 93.38 92 MET A O 1
ATOM 704 N N . ILE A 1 93 ? -7.468 4.940 7.766 1.00 95.25 93 ILE A N 1
ATOM 705 C CA . ILE A 1 93 ? -6.778 3.998 6.881 1.00 95.25 93 ILE A CA 1
ATOM 706 C C . ILE A 1 93 ? -6.413 2.749 7.680 1.00 95.25 93 ILE A C 1
ATOM 708 O O . ILE A 1 93 ? -5.758 2.818 8.723 1.00 95.25 93 ILE A O 1
ATOM 712 N N . GLN A 1 94 ? -6.799 1.586 7.187 1.00 95.44 94 GLN A N 1
ATOM 713 C CA . GLN A 1 94 ? -6.416 0.291 7.728 1.00 95.44 94 GLN A CA 1
ATOM 714 C C . GLN A 1 94 ? -5.677 -0.493 6.654 1.00 95.44 94 GLN A C 1
ATOM 716 O O . GLN A 1 94 ? -6.042 -0.434 5.486 1.00 95.44 94 GLN A O 1
ATOM 721 N N . LEU A 1 95 ? -4.633 -1.212 7.058 1.00 97.00 95 LEU A N 1
ATOM 722 C CA . LEU A 1 95 ? -3.832 -2.035 6.162 1.00 97.00 95 LEU A CA 1
ATOM 723 C C . LEU A 1 95 ? -3.978 -3.492 6.596 1.00 97.00 95 LEU A C 1
ATOM 725 O O . LEU A 1 95 ? -3.750 -3.805 7.766 1.00 97.00 95 LEU A O 1
ATOM 729 N N . TYR A 1 96 ? -4.366 -4.359 5.667 1.00 96.69 96 TYR A N 1
ATOM 730 C CA . TYR A 1 96 ? -4.567 -5.782 5.910 1.00 96.69 96 TYR A CA 1
ATOM 731 C C . TYR A 1 96 ? -3.685 -6.617 5.000 1.00 96.69 96 TYR A C 1
ATOM 733 O O . TYR A 1 96 ? -3.583 -6.369 3.798 1.00 96.69 96 TYR A O 1
ATOM 741 N N . T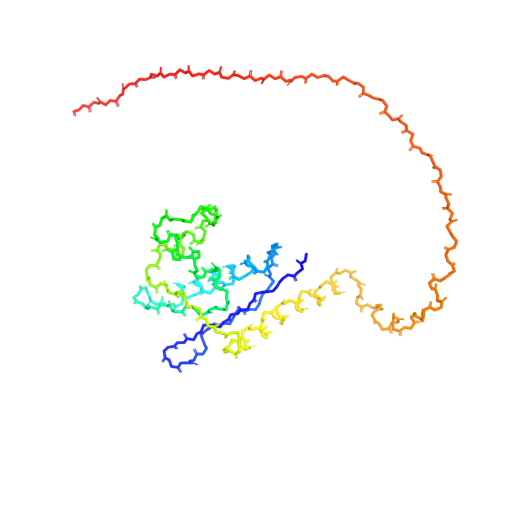YR A 1 97 ? -3.099 -7.655 5.589 1.00 97.31 97 TYR A N 1
ATOM 742 C CA . TYR A 1 97 ? -2.439 -8.689 4.815 1.00 97.31 97 TYR A CA 1
ATOM 743 C C . TYR A 1 97 ? -3.484 -9.508 4.054 1.00 97.31 97 TYR A C 1
ATOM 745 O O . TYR A 1 97 ? -4.441 -10.006 4.649 1.00 97.31 97 TYR A O 1
ATOM 753 N N . THR A 1 98 ? -3.283 -9.670 2.753 1.00 95.81 98 THR A N 1
ATOM 754 C CA . THR A 1 98 ? -4.093 -10.527 1.889 1.00 95.81 98 THR A CA 1
ATOM 755 C C . THR A 1 98 ? -3.162 -11.403 1.052 1.00 95.81 98 THR A C 1
ATOM 757 O O . THR A 1 98 ? -2.236 -10.866 0.456 1.00 95.81 98 THR A O 1
ATOM 760 N N . PRO A 1 99 ? -3.379 -12.731 0.985 1.00 93.38 99 PRO A N 1
ATOM 761 C CA . PRO A 1 99 ? -2.566 -13.612 0.153 1.00 93.38 99 PRO A CA 1
ATOM 762 C C . PRO A 1 99 ? -2.557 -13.181 -1.315 1.00 93.38 99 PRO A C 1
ATOM 764 O O . PRO A 1 99 ? -3.590 -12.766 -1.853 1.00 93.38 99 PRO A O 1
ATOM 767 N N . ARG A 1 100 ? -1.397 -13.322 -1.956 1.00 91.62 100 ARG A N 1
ATOM 768 C CA . ARG A 1 100 ? -1.123 -12.845 -3.314 1.00 91.62 100 ARG A CA 1
ATOM 769 C C . ARG A 1 100 ? -2.110 -13.372 -4.355 1.00 91.62 100 ARG A C 1
ATOM 771 O O . ARG A 1 100 ? -2.490 -12.653 -5.273 1.00 91.62 100 ARG A O 1
ATOM 778 N N . GLU A 1 101 ? -2.602 -14.594 -4.183 1.00 91.56 101 GLU A N 1
ATOM 779 C CA . GLU A 1 101 ? -3.556 -15.236 -5.094 1.00 91.56 101 GLU A CA 1
ATOM 780 C C . GLU A 1 101 ? -4.879 -14.462 -5.195 1.00 91.56 101 GLU A C 1
ATOM 782 O O . GLU A 1 101 ? -5.570 -14.536 -6.209 1.00 91.56 101 GLU A O 1
ATOM 787 N N . LYS A 1 102 ? -5.229 -13.688 -4.160 1.00 88.62 102 LYS A N 1
ATOM 788 C CA . LYS A 1 102 ? -6.425 -12.835 -4.135 1.00 88.62 102 LYS A CA 1
ATOM 789 C C . LYS A 1 102 ? -6.184 -11.438 -4.716 1.00 88.62 102 LYS A C 1
ATOM 791 O O . LYS A 1 102 ? -7.136 -10.678 -4.852 1.00 88.62 102 LYS A O 1
ATOM 796 N N . LEU A 1 103 ? -4.938 -11.101 -5.052 1.00 90.12 103 LEU A N 1
ATOM 797 C CA . LEU A 1 103 ? -4.516 -9.796 -5.572 1.00 90.12 103 LEU A CA 1
ATOM 798 C C . LEU A 1 103 ? -4.039 -9.868 -7.033 1.00 90.12 103 LEU A C 1
ATOM 800 O O . LEU A 1 103 ? -3.431 -8.924 -7.529 1.00 90.12 103 LEU A O 1
ATOM 804 N N . ALA A 1 104 ? -4.352 -10.953 -7.752 1.00 85.31 104 ALA A N 1
ATOM 805 C CA . ALA A 1 104 ? -3.866 -11.203 -9.113 1.00 85.31 104 ALA A CA 1
ATOM 806 C C . ALA A 1 104 ? -4.098 -10.030 -10.092 1.00 85.31 104 ALA A C 1
ATOM 808 O O . ALA A 1 104 ? -3.227 -9.717 -10.900 1.00 85.31 104 ALA A O 1
ATOM 809 N N . MET A 1 105 ? -5.241 -9.339 -9.990 1.00 78.81 105 MET A N 1
ATOM 810 C CA . MET A 1 105 ? -5.542 -8.168 -10.828 1.00 78.81 105 MET A CA 1
ATOM 811 C C . MET A 1 105 ? -4.596 -6.984 -10.567 1.00 78.81 105 MET A C 1
ATOM 813 O O . MET A 1 105 ? -4.244 -6.254 -11.490 1.00 78.81 105 MET A O 1
ATOM 817 N N . VAL A 1 106 ? -4.182 -6.780 -9.314 1.00 79.62 106 VAL A N 1
ATOM 818 C CA . VAL A 1 106 ? -3.274 -5.691 -8.922 1.00 79.62 106 VAL A CA 1
ATOM 819 C C . VAL A 1 106 ? -1.851 -5.989 -9.394 1.00 79.62 106 VAL A C 1
ATOM 821 O O . VAL A 1 106 ? -1.183 -5.104 -9.933 1.00 79.62 106 VAL A O 1
ATOM 824 N N . ASP A 1 107 ? -1.428 -7.247 -9.288 1.00 80.56 107 ASP A N 1
ATOM 825 C CA . ASP A 1 107 ? -0.150 -7.728 -9.820 1.00 80.56 107 ASP A CA 1
ATOM 826 C C . ASP A 1 107 ? -0.036 -7.512 -11.334 1.00 80.56 107 ASP A C 1
ATOM 828 O O . ASP A 1 107 ? 0.995 -7.053 -11.837 1.00 80.56 107 ASP A O 1
ATOM 832 N N . GLU A 1 108 ? -1.108 -7.797 -12.076 1.00 82.69 108 GLU A N 1
ATOM 833 C CA . GLU A 1 108 ? -1.157 -7.556 -13.517 1.00 82.69 108 GLU A CA 1
ATOM 834 C C . GLU A 1 108 ? -0.984 -6.062 -13.846 1.00 82.69 108 GLU A C 1
ATOM 836 O O . GLU A 1 108 ? -0.236 -5.701 -14.758 1.00 82.69 108 GLU A O 1
ATOM 841 N N . LEU A 1 109 ? -1.616 -5.173 -13.072 1.00 76.31 109 LEU A N 1
ATOM 842 C CA . LEU A 1 109 ? -1.476 -3.722 -13.233 1.00 76.31 109 LEU A CA 1
ATOM 843 C C . LEU A 1 109 ? -0.061 -3.223 -12.924 1.00 76.31 109 LEU A C 1
ATOM 845 O O . LEU A 1 109 ? 0.438 -2.341 -13.632 1.00 76.31 109 LEU A O 1
ATOM 849 N N . ALA A 1 110 ? 0.594 -3.779 -11.905 1.00 71.25 110 ALA A N 1
ATOM 850 C CA . ALA A 1 110 ? 1.978 -3.449 -11.576 1.00 71.25 110 ALA A CA 1
ATOM 851 C C . ALA A 1 110 ? 2.938 -3.881 -12.699 1.00 71.25 110 ALA A C 1
ATOM 853 O O . ALA A 1 110 ? 3.828 -3.118 -13.094 1.00 71.25 110 ALA A O 1
ATOM 854 N N . ASN A 1 111 ? 2.720 -5.068 -13.275 1.00 81.94 111 ASN A N 1
ATOM 855 C CA . ASN A 1 111 ? 3.491 -5.563 -14.417 1.00 81.94 111 ASN A CA 1
ATOM 856 C C . ASN A 1 111 ? 3.289 -4.694 -15.664 1.00 81.94 111 ASN A C 1
ATOM 858 O O . ASN A 1 111 ? 4.274 -4.259 -16.259 1.00 81.94 111 ASN A O 1
ATOM 862 N N . LYS A 1 112 ? 2.042 -4.331 -15.991 1.00 78.69 112 LYS A N 1
ATOM 863 C CA . LYS A 1 112 ? 1.731 -3.383 -17.077 1.00 78.69 112 LYS A CA 1
ATOM 864 C C . LYS A 1 112 ? 2.416 -2.029 -16.877 1.00 78.69 112 LYS A C 1
ATOM 866 O O . LYS A 1 112 ? 2.931 -1.443 -17.829 1.00 78.69 112 LYS A O 1
ATOM 871 N N . GLY A 1 113 ? 2.471 -1.540 -15.637 1.00 66.06 113 GLY A N 1
ATOM 872 C CA . GLY A 1 113 ? 3.183 -0.309 -15.286 1.00 66.06 113 GLY A CA 1
ATOM 873 C C . GLY A 1 113 ? 4.679 -0.405 -15.593 1.00 66.06 113 GLY A C 1
ATOM 874 O O . GLY A 1 113 ? 5.249 0.506 -16.192 1.00 66.06 113 GLY A O 1
ATOM 875 N N . ARG A 1 114 ? 5.303 -1.541 -15.263 1.00 70.69 114 ARG A N 1
ATOM 876 C CA . ARG A 1 114 ? 6.711 -1.833 -15.574 1.00 70.69 114 ARG A CA 1
ATOM 877 C C . ARG A 1 114 ? 6.967 -1.955 -17.082 1.00 70.69 114 ARG A C 1
ATOM 879 O O . ARG A 1 114 ? 8.001 -1.494 -17.562 1.00 70.69 114 ARG A O 1
ATOM 886 N N . GLU A 1 115 ? 6.056 -2.571 -17.828 1.00 77.38 115 GLU A N 1
ATOM 887 C CA . GLU A 1 115 ? 6.175 -2.770 -19.279 1.00 77.38 115 GLU A CA 1
ATOM 888 C C . GLU A 1 115 ? 6.101 -1.464 -20.067 1.00 77.38 115 GLU A C 1
ATOM 890 O O . GLU A 1 115 ? 6.960 -1.229 -20.915 1.00 77.38 115 GLU A O 1
ATOM 895 N N . ARG A 1 116 ? 5.168 -0.565 -19.725 1.00 69.12 116 ARG A N 1
ATOM 896 C CA . ARG A 1 116 ? 5.075 0.767 -20.354 1.00 69.12 116 ARG A CA 1
ATOM 897 C C . ARG A 1 116 ? 6.378 1.547 -20.263 1.00 69.12 116 ARG A C 1
ATOM 899 O O . ARG A 1 116 ? 6.723 2.293 -21.172 1.00 69.12 116 ARG A O 1
ATOM 906 N N . VAL A 1 117 ? 7.123 1.361 -19.173 1.00 59.81 117 VAL A N 1
ATOM 907 C CA . VAL A 1 117 ? 8.447 1.964 -19.037 1.00 59.81 117 VAL A CA 1
ATOM 908 C C . VAL A 1 117 ? 9.394 1.382 -20.078 1.00 59.81 117 VAL A C 1
ATOM 910 O O . VAL A 1 117 ? 10.007 2.152 -20.807 1.00 59.81 117 VAL A O 1
ATOM 913 N N . LYS A 1 118 ? 9.484 0.050 -20.203 1.00 60.09 118 LYS A N 1
ATOM 914 C CA . LYS A 1 118 ? 10.343 -0.606 -21.207 1.00 60.09 118 LYS A CA 1
ATOM 915 C C . LYS A 1 118 ? 10.034 -0.134 -22.628 1.00 60.09 118 LYS A C 1
ATOM 917 O O . LYS A 1 118 ? 10.963 0.072 -23.400 1.00 60.09 118 LYS A O 1
ATOM 922 N N . GLU A 1 119 ? 8.759 0.046 -22.964 1.00 58.59 119 GLU A N 1
ATOM 923 C CA . GLU A 1 119 ? 8.355 0.577 -24.269 1.00 58.59 119 GLU A CA 1
ATOM 924 C C . GLU A 1 119 ? 8.786 2.031 -24.454 1.00 58.59 119 GLU A C 1
ATOM 926 O O . GLU A 1 119 ? 9.355 2.366 -25.488 1.00 58.59 119 GLU A O 1
ATOM 931 N N . PHE A 1 120 ? 8.609 2.883 -23.443 1.00 52.50 120 PHE A N 1
ATOM 932 C CA . PHE A 1 120 ? 9.036 4.279 -23.521 1.00 52.50 120 PHE A CA 1
ATOM 933 C C . PHE A 1 120 ? 10.552 4.407 -23.760 1.00 52.50 120 PHE A C 1
ATOM 935 O O . PHE A 1 120 ? 10.971 5.191 -24.606 1.00 52.50 120 PHE A O 1
ATOM 942 N N . TRP A 1 121 ? 11.377 3.569 -23.116 1.00 50.06 121 TRP A N 1
ATOM 943 C CA . TRP A 1 121 ? 12.827 3.527 -23.376 1.00 50.06 121 TRP A CA 1
ATOM 944 C C . TRP A 1 121 ? 13.182 3.058 -24.796 1.00 50.06 121 TRP A C 1
ATOM 946 O O . TRP A 1 121 ? 14.206 3.484 -25.327 1.00 50.06 121 TRP A O 1
ATOM 956 N N . LYS A 1 122 ? 12.357 2.214 -25.436 1.00 51.97 122 LYS A N 1
ATOM 957 C CA . LYS A 1 122 ? 12.566 1.821 -26.843 1.00 51.97 122 LYS A CA 1
ATOM 958 C C . LYS A 1 122 ? 12.339 2.992 -27.801 1.00 51.97 122 LYS A C 1
ATOM 960 O O . LYS A 1 122 ? 13.067 3.118 -28.783 1.00 51.97 122 LYS A O 1
ATOM 965 N N . TYR A 1 123 ? 11.349 3.836 -27.517 1.00 47.56 123 TYR A N 1
ATOM 966 C CA . TYR A 1 123 ? 10.985 4.955 -28.387 1.00 47.56 123 TYR A CA 1
ATOM 967 C C . TYR A 1 123 ? 11.849 6.206 -28.163 1.00 47.56 123 TYR A C 1
ATOM 969 O O . TYR A 1 123 ? 12.240 6.837 -29.141 1.00 47.56 123 TYR A O 1
ATOM 977 N N . ASP A 1 124 ? 12.202 6.539 -26.918 1.00 39.22 124 ASP A N 1
ATOM 978 C CA . ASP A 1 124 ? 12.883 7.806 -26.590 1.00 39.22 124 ASP A CA 1
ATOM 979 C C . ASP A 1 124 ? 14.412 7.763 -26.812 1.00 39.22 124 ASP A C 1
ATOM 981 O O . ASP A 1 124 ? 15.051 8.794 -26.992 1.00 39.22 124 ASP A O 1
ATOM 985 N N . MET A 1 125 ? 15.020 6.568 -26.884 1.00 43.75 125 MET A N 1
ATOM 986 C CA . MET A 1 125 ? 16.447 6.400 -27.225 1.00 43.75 125 MET A CA 1
ATOM 987 C C . MET A 1 125 ? 16.711 6.158 -28.723 1.00 43.75 125 MET A C 1
ATOM 989 O O . MET A 1 125 ? 17.800 5.727 -29.091 1.00 43.75 125 MET A O 1
ATOM 993 N N . GLY A 1 126 ? 15.732 6.384 -29.608 1.00 41.03 126 GLY A N 1
ATOM 994 C CA . GLY A 1 126 ? 15.927 6.202 -31.055 1.00 41.03 126 GLY A CA 1
ATOM 995 C C . GLY A 1 126 ? 16.190 4.751 -31.494 1.00 41.03 126 GLY A C 1
ATOM 996 O O . GLY A 1 126 ? 16.594 4.515 -32.627 1.00 41.03 126 GLY A O 1
ATOM 997 N N . LEU A 1 127 ? 15.925 3.764 -30.632 1.00 49.22 127 LEU A N 1
ATOM 998 C CA . LEU A 1 127 ? 16.051 2.331 -30.942 1.00 49.22 127 LEU A CA 1
ATOM 999 C C . LEU A 1 127 ? 14.796 1.753 -31.622 1.00 49.22 127 LEU A C 1
ATOM 1001 O O . LEU A 1 127 ? 14.716 0.550 -31.871 1.00 49.22 127 LEU A O 1
ATOM 1005 N N . GLY A 1 128 ? 13.828 2.608 -31.967 1.00 40.94 128 GLY A N 1
ATOM 1006 C CA . GLY A 1 128 ? 12.567 2.245 -32.619 1.00 40.94 128 GLY A CA 1
ATOM 1007 C C . GLY A 1 128 ? 12.687 1.685 -34.043 1.00 40.94 128 GLY A C 1
ATOM 1008 O O . GLY A 1 128 ? 11.661 1.385 -34.641 1.00 40.94 128 GLY A O 1
ATOM 1009 N N . ALA A 1 129 ? 13.899 1.521 -34.584 1.00 44.78 129 ALA A N 1
ATOM 1010 C CA . ALA A 1 129 ? 14.130 0.953 -35.915 1.00 44.78 129 ALA A CA 1
ATOM 1011 C C . ALA A 1 129 ? 15.098 -0.250 -35.956 1.00 44.78 129 ALA A C 1
ATOM 1013 O O . ALA A 1 129 ? 15.376 -0.739 -37.042 1.00 44.78 129 ALA A O 1
ATOM 1014 N N . ILE A 1 130 ? 15.610 -0.750 -34.819 1.00 42.31 130 ILE A N 1
ATOM 1015 C CA . ILE A 1 130 ? 16.641 -1.822 -34.816 1.00 42.31 130 ILE A CA 1
ATOM 1016 C C . ILE A 1 130 ? 16.135 -3.127 -34.160 1.00 42.31 130 ILE A C 1
ATOM 1018 O O . ILE A 1 130 ? 16.835 -4.134 -34.107 1.00 42.31 130 ILE A O 1
ATOM 1022 N N . ALA A 1 131 ? 14.892 -3.158 -33.669 1.00 43.19 131 ALA A N 1
ATOM 1023 C CA . ALA A 1 131 ? 14.390 -4.298 -32.898 1.00 43.19 131 ALA A CA 1
ATOM 1024 C C . ALA A 1 131 ? 14.014 -5.545 -33.729 1.00 43.19 131 ALA A C 1
ATOM 1026 O O . ALA A 1 131 ? 13.813 -6.595 -33.127 1.00 43.19 131 ALA A O 1
ATOM 1027 N N . GLU A 1 132 ? 13.937 -5.472 -35.065 1.00 44.78 132 GLU A N 1
ATOM 1028 C CA . GLU A 1 132 ? 13.609 -6.643 -35.907 1.00 44.78 132 GLU A CA 1
ATOM 1029 C C . GLU A 1 132 ? 14.832 -7.389 -36.476 1.00 44.78 132 GLU A C 1
ATO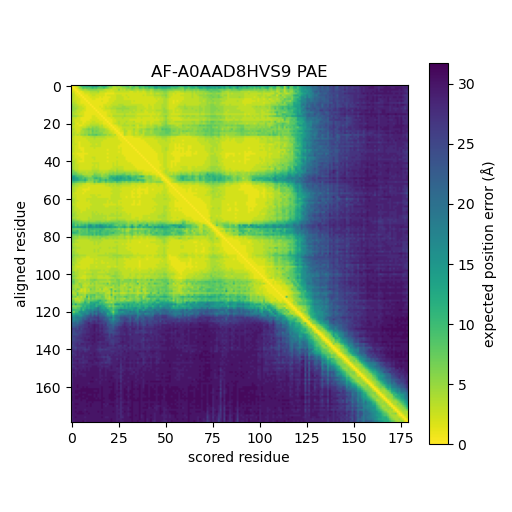M 1031 O O . GLU A 1 132 ? 14.674 -8.507 -36.958 1.00 44.78 132 GLU A O 1
ATOM 1036 N N . GLU A 1 133 ? 16.057 -6.852 -36.379 1.00 40.56 133 GLU A N 1
ATOM 1037 C CA . GLU A 1 133 ? 17.258 -7.524 -36.926 1.00 40.56 133 GLU A CA 1
ATOM 1038 C C . GLU A 1 133 ? 18.147 -8.225 -35.886 1.00 40.56 133 GLU A C 1
ATOM 1040 O O . GLU A 1 133 ? 19.011 -9.017 -36.256 1.00 40.56 133 GLU A O 1
ATOM 1045 N N . PHE A 1 134 ? 17.917 -8.032 -34.583 1.00 42.25 134 PHE A N 1
ATOM 1046 C CA . PHE A 1 134 ? 18.740 -8.667 -33.539 1.00 42.25 134 PHE A CA 1
ATOM 1047 C C . PHE A 1 134 ? 18.305 -10.087 -33.141 1.00 42.25 134 PHE A C 1
ATOM 1049 O O . PHE A 1 134 ? 18.943 -10.705 -32.292 1.00 42.25 134 PHE A O 1
ATOM 1056 N N . GLU A 1 135 ? 17.275 -10.653 -33.778 1.00 46.03 135 GLU A N 1
ATOM 1057 C CA . GLU A 1 135 ? 16.846 -12.039 -33.527 1.00 46.03 135 GLU A CA 1
ATOM 1058 C C . GLU A 1 135 ? 17.645 -13.091 -34.331 1.00 46.03 135 GLU A C 1
ATOM 1060 O O . GLU A 1 135 ? 17.251 -14.253 -34.4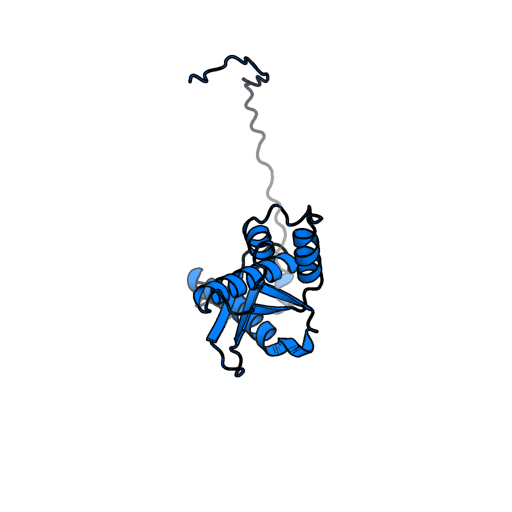16 1.00 46.03 135 GLU A O 1
ATOM 1065 N N . LYS A 1 136 ? 18.791 -12.712 -34.919 1.00 47.44 136 LYS A N 1
ATOM 1066 C CA . LYS A 1 136 ? 19.686 -13.635 -35.644 1.00 47.44 136 LYS A CA 1
ATOM 1067 C C . LYS A 1 136 ? 21.177 -13.441 -35.357 1.00 47.44 136 LYS A C 1
ATOM 1069 O O . LYS A 1 136 ? 21.990 -13.611 -36.258 1.00 47.44 136 LYS A O 1
ATOM 1074 N N . ILE A 1 137 ? 21.562 -13.147 -34.119 1.00 45.28 137 ILE A N 1
ATOM 1075 C CA . ILE A 1 137 ? 22.949 -13.411 -33.709 1.00 45.28 137 ILE A CA 1
ATOM 1076 C C . ILE A 1 137 ? 22.971 -14.828 -33.145 1.00 45.28 137 ILE A C 1
ATOM 1078 O O . ILE A 1 137 ? 22.495 -15.080 -32.039 1.00 45.28 137 ILE A O 1
ATOM 1082 N N . SER A 1 138 ? 23.426 -15.774 -33.965 1.00 52.19 138 SER A N 1
ATOM 1083 C CA . SER A 1 138 ? 23.678 -17.143 -33.513 1.00 52.19 138 SER A CA 1
ATOM 1084 C C . SER A 1 138 ? 24.892 -17.154 -32.577 1.00 52.19 138 SER A C 1
ATOM 1086 O O . SER A 1 138 ?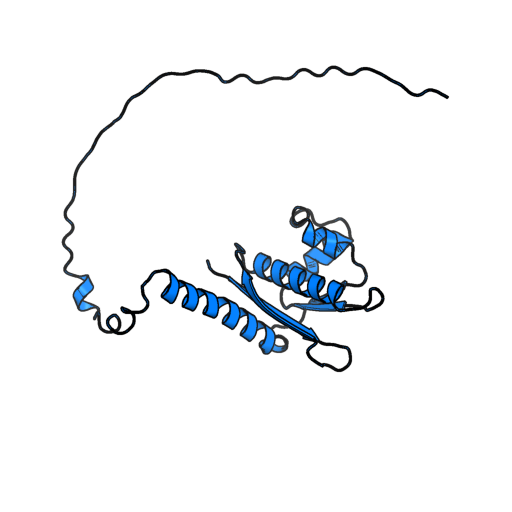 25.779 -16.314 -32.714 1.00 52.19 138 SER A O 1
ATOM 1088 N N . GLU A 1 139 ? 24.953 -18.102 -31.637 1.00 47.88 139 GLU A N 1
ATOM 1089 C CA . GLU A 1 139 ? 26.061 -18.246 -30.671 1.00 47.88 139 GLU A CA 1
ATOM 1090 C C . GLU A 1 139 ? 27.462 -18.348 -31.320 1.00 47.88 139 GLU A C 1
ATOM 1092 O O . GLU A 1 139 ? 28.465 -18.197 -30.625 1.00 47.88 139 GLU A O 1
ATOM 1097 N N . GLU A 1 140 ? 27.557 -18.554 -32.637 1.00 47.53 140 GLU A N 1
ATOM 1098 C CA . GLU A 1 140 ? 28.819 -18.640 -33.380 1.00 47.53 140 GLU A CA 1
ATOM 1099 C C . GLU A 1 140 ? 29.536 -17.283 -33.554 1.00 47.53 140 GLU A C 1
ATOM 1101 O O . GLU A 1 140 ? 30.760 -17.265 -33.686 1.00 47.53 140 GLU A O 1
ATOM 1106 N N . ASP A 1 141 ? 28.836 -16.144 -33.457 1.00 48.03 141 ASP A N 1
ATOM 1107 C CA . ASP A 1 141 ? 29.446 -14.812 -33.650 1.00 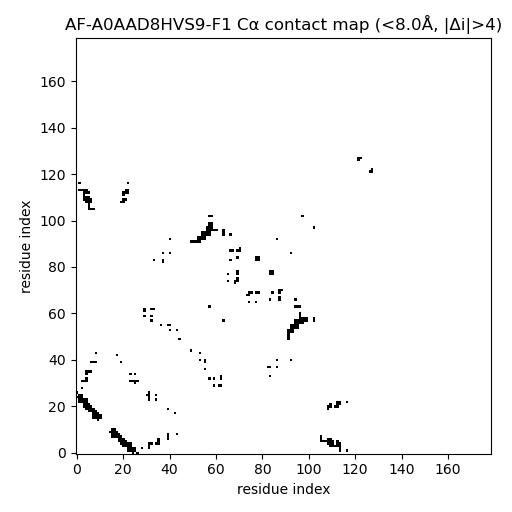48.03 141 ASP A CA 1
ATOM 1108 C C . ASP A 1 141 ? 30.176 -14.274 -32.400 1.00 48.03 141 ASP A C 1
ATOM 1110 O O . ASP A 1 141 ? 30.933 -13.305 -32.476 1.00 48.03 141 ASP A O 1
ATOM 1114 N N . TYR A 1 142 ? 30.004 -14.911 -31.234 1.00 47.69 142 TYR A N 1
ATOM 1115 C CA . TYR A 1 142 ? 30.623 -14.475 -29.972 1.00 47.69 142 TYR A CA 1
ATOM 1116 C C . TYR A 1 142 ? 32.113 -14.845 -29.833 1.00 47.69 142 TYR A C 1
ATOM 1118 O O . TYR A 1 142 ? 32.756 -14.430 -28.869 1.00 47.69 142 TYR A O 1
ATOM 1126 N N . LEU A 1 143 ? 32.682 -15.609 -30.773 1.00 43.69 143 LEU A N 1
ATOM 1127 C CA . LEU A 1 143 ? 34.051 -16.144 -30.681 1.00 43.69 143 LEU A CA 1
ATOM 1128 C C . LEU A 1 143 ? 35.088 -15.463 -31.596 1.00 43.69 143 LEU A C 1
ATOM 1130 O O . LEU A 1 143 ? 36.234 -15.902 -31.624 1.00 43.69 143 LEU A O 1
ATOM 1134 N N . ALA A 1 144 ? 34.738 -14.381 -32.301 1.00 47.44 144 ALA A N 1
ATOM 1135 C CA . ALA A 1 144 ? 35.627 -13.725 -33.274 1.00 47.44 144 ALA A CA 1
ATOM 1136 C C . ALA A 1 144 ? 36.107 -12.308 -32.882 1.00 47.44 144 ALA A C 1
ATOM 1138 O O . ALA A 1 144 ? 36.452 -11.510 -33.750 1.00 47.44 144 ALA A O 1
ATOM 1139 N N . GLY A 1 145 ? 36.137 -11.974 -31.589 1.00 39.66 145 GLY A N 1
ATOM 1140 C CA . GLY A 1 145 ? 36.690 -10.708 -31.096 1.00 39.66 145 GLY A CA 1
ATOM 1141 C C . GLY A 1 145 ? 38.012 -10.918 -30.371 1.00 39.66 145 GLY A C 1
ATOM 1142 O O . GLY A 1 145 ? 38.019 -11.051 -29.149 1.00 39.66 145 GLY A O 1
ATOM 1143 N N . GLU A 1 146 ? 39.119 -10.977 -31.113 1.00 40.88 146 GLU A N 1
ATOM 1144 C CA . GLU A 1 146 ? 40.469 -10.931 -30.546 1.00 40.88 146 GLU A CA 1
ATOM 1145 C C . GLU A 1 146 ? 40.630 -9.693 -29.649 1.00 40.88 146 GLU A C 1
ATOM 1147 O O . GLU A 1 146 ? 40.353 -8.560 -30.043 1.00 40.88 146 GLU A O 1
ATOM 1152 N N . ILE A 1 147 ? 41.082 -9.938 -28.421 1.00 45.22 147 ILE A N 1
ATOM 1153 C CA . ILE A 1 147 ? 41.510 -8.927 -27.459 1.00 45.22 147 ILE A CA 1
ATOM 1154 C C . ILE A 1 147 ? 42.750 -8.238 -28.042 1.00 45.22 147 ILE A C 1
ATOM 1156 O O . ILE A 1 147 ? 43.788 -8.879 -28.192 1.00 45.22 147 ILE A O 1
ATOM 1160 N N . GLN A 1 148 ? 42.659 -6.942 -28.339 1.00 37.97 148 GLN A N 1
ATOM 1161 C CA . GLN A 1 148 ? 43.839 -6.085 -28.423 1.00 37.97 148 GLN A CA 1
ATOM 1162 C C . GLN A 1 148 ? 43.918 -5.248 -27.151 1.00 37.97 148 GLN A C 1
ATOM 1164 O O . GLN A 1 148 ? 43.083 -4.382 -26.892 1.00 37.97 148 GLN A O 1
ATOM 1169 N N . GLU A 1 149 ? 44.925 -5.584 -26.349 1.00 47.09 149 GLU A N 1
ATOM 1170 C CA . GLU A 1 149 ? 45.485 -4.745 -25.299 1.00 47.09 149 GLU A CA 1
ATOM 1171 C C . GLU A 1 149 ? 45.770 -3.349 -25.869 1.00 47.09 149 GLU A C 1
ATOM 1173 O O . GLU A 1 149 ? 46.380 -3.216 -26.931 1.00 47.09 149 GLU A O 1
ATOM 1178 N N . ALA A 1 150 ? 45.327 -2.311 -25.165 1.00 41.59 150 ALA A N 1
ATOM 1179 C CA . ALA A 1 150 ? 45.781 -0.950 -25.394 1.00 41.59 150 ALA A CA 1
ATOM 1180 C C . ALA A 1 150 ? 46.334 -0.414 -24.075 1.00 41.59 150 ALA A C 1
ATOM 1182 O O . ALA A 1 150 ? 45.641 -0.366 -23.056 1.00 41.59 150 ALA A O 1
ATOM 1183 N N . GLU A 1 151 ? 47.623 -0.113 -24.152 1.00 43.91 151 GLU A N 1
ATOM 1184 C CA . GLU A 1 151 ? 48.552 0.308 -23.119 1.00 43.91 151 GLU A CA 1
ATOM 1185 C C . GLU A 1 151 ? 48.224 1.674 -22.495 1.00 43.91 151 GLU A C 1
ATOM 1187 O O . GLU A 1 151 ? 47.523 2.505 -23.069 1.00 43.91 151 GLU A O 1
ATOM 1192 N N . GLU A 1 152 ? 48.786 1.835 -21.293 1.00 50.94 152 GLU A N 1
ATOM 1193 C CA . GLU A 1 152 ? 49.260 3.043 -20.601 1.00 50.94 152 GLU A CA 1
ATOM 1194 C C . GLU A 1 152 ? 48.828 4.434 -21.091 1.00 50.94 152 GLU A C 1
ATOM 1196 O O . GLU A 1 152 ? 49.141 4.848 -22.199 1.00 50.94 152 GLU A O 1
ATOM 1201 N N . MET A 1 153 ? 48.289 5.221 -20.155 1.00 44.03 153 MET A N 1
ATOM 1202 C CA . MET A 1 153 ? 48.578 6.651 -19.934 1.00 44.03 153 MET A CA 1
ATOM 1203 C C . MET A 1 153 ? 47.969 7.030 -18.572 1.00 44.03 153 MET A C 1
ATOM 1205 O O . MET A 1 153 ? 46.876 6.570 -18.257 1.00 44.03 153 MET A O 1
ATOM 1209 N N . GLU A 1 154 ? 48.480 7.907 -17.718 1.00 43.91 154 GLU A N 1
ATOM 1210 C CA . GLU A 1 154 ? 49.777 8.518 -17.410 1.00 43.91 154 GLU A CA 1
ATOM 1211 C C . GLU A 1 154 ? 49.479 9.242 -16.067 1.00 43.91 154 GLU A C 1
A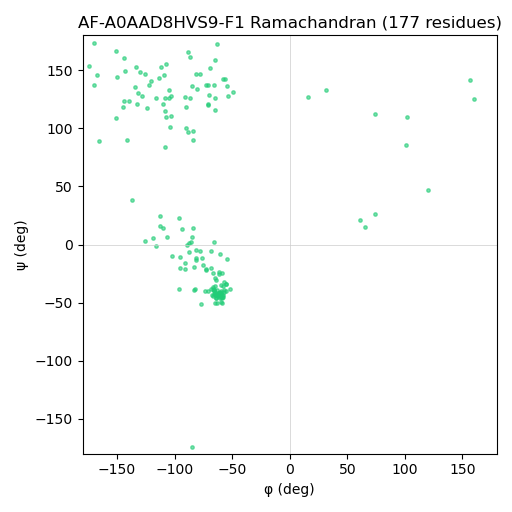TOM 1213 O O . GLU A 1 154 ? 48.380 9.782 -15.894 1.00 43.91 154 GLU A O 1
ATOM 1218 N N . GLU A 1 155 ? 50.369 9.181 -15.069 1.00 47.81 155 GLU A N 1
ATOM 1219 C CA . GLU A 1 155 ? 50.158 9.827 -13.762 1.00 47.81 155 GLU A CA 1
ATOM 1220 C C . GLU A 1 155 ? 50.100 11.355 -13.906 1.00 47.81 155 GLU A C 1
ATOM 1222 O O . GLU A 1 155 ? 51.043 11.978 -14.391 1.00 47.81 155 GLU A O 1
ATOM 1227 N N . VAL A 1 156 ? 49.034 11.980 -13.400 1.00 46.84 156 VAL A N 1
ATOM 1228 C CA . VAL A 1 156 ? 49.011 13.427 -13.150 1.00 46.84 156 VAL A CA 1
ATOM 1229 C C . VAL A 1 156 ? 49.162 13.655 -11.649 1.00 46.84 156 VAL A C 1
ATOM 1231 O O . VAL A 1 156 ? 48.209 13.513 -10.885 1.00 46.84 156 VAL A O 1
ATOM 1234 N N . GLN A 1 157 ? 50.385 14.003 -11.245 1.00 45.25 157 GLN A N 1
ATOM 1235 C CA . GLN A 1 157 ? 50.671 14.700 -9.993 1.00 45.25 157 GLN A CA 1
ATOM 1236 C C . GLN A 1 157 ? 50.192 16.153 -10.087 1.00 45.25 157 GLN A C 1
ATOM 1238 O O . GLN A 1 157 ? 50.428 16.839 -11.082 1.00 45.25 157 GLN A O 1
ATOM 1243 N N . GLY A 1 158 ? 49.565 16.620 -9.015 1.00 46.28 158 GLY A N 1
ATOM 1244 C CA . GLY A 1 158 ? 49.223 18.015 -8.778 1.00 46.28 158 GLY A CA 1
ATOM 1245 C C . GLY A 1 158 ? 48.846 18.170 -7.314 1.00 46.28 158 GLY A C 1
ATOM 1246 O O . GLY A 1 158 ? 47.693 17.947 -6.952 1.00 46.28 158 GLY A O 1
ATOM 1247 N N . ASP A 1 159 ? 49.867 18.450 -6.508 1.00 50.91 159 ASP A N 1
ATOM 1248 C CA . ASP A 1 159 ? 49.794 18.827 -5.100 1.00 50.91 159 ASP A CA 1
ATOM 1249 C C . ASP A 1 159 ? 49.043 20.161 -4.893 1.00 50.91 159 ASP A C 1
ATOM 1251 O O . ASP A 1 159 ? 48.758 20.893 -5.845 1.00 50.91 159 ASP A O 1
ATOM 1255 N N . ASP A 1 160 ? 48.815 20.455 -3.609 1.00 51.22 160 ASP A N 1
ATOM 1256 C CA . ASP A 1 160 ? 48.486 21.749 -2.988 1.00 51.22 160 ASP A CA 1
ATOM 1257 C C . ASP A 1 160 ? 46.983 21.907 -2.662 1.00 51.22 160 ASP A C 1
ATOM 1259 O O . ASP A 1 160 ? 46.156 22.247 -3.505 1.00 51.22 160 ASP A O 1
ATOM 1263 N N . ASP A 1 161 ? 46.505 21.430 -1.508 1.00 51.53 161 ASP A N 1
ATOM 1264 C CA . ASP A 1 161 ? 46.701 21.963 -0.143 1.00 51.53 161 ASP A CA 1
ATOM 1265 C C . ASP A 1 161 ? 45.869 23.235 0.106 1.00 51.53 161 ASP A C 1
ATOM 1267 O O . ASP A 1 161 ? 46.077 24.265 -0.524 1.00 51.53 161 ASP A O 1
ATOM 1271 N N . GLU A 1 162 ? 44.869 23.110 0.987 1.00 50.75 162 GLU A N 1
ATOM 1272 C CA . GLU A 1 162 ? 44.541 24.046 2.076 1.00 50.75 162 GLU A CA 1
ATOM 1273 C C . GLU A 1 162 ? 43.086 23.868 2.557 1.00 50.75 162 GLU A C 1
ATOM 1275 O O . GLU A 1 162 ? 42.118 24.022 1.810 1.00 50.75 162 GLU A O 1
ATOM 1280 N N . GLY A 1 163 ? 42.926 23.641 3.867 1.00 44.06 163 GLY A N 1
ATOM 1281 C CA . GLY A 1 163 ? 41.803 24.249 4.588 1.00 44.06 163 GLY A CA 1
ATOM 1282 C C . GLY A 1 163 ? 40.797 23.334 5.281 1.00 44.06 163 GLY A C 1
ATOM 1283 O O . GLY A 1 163 ? 39.596 23.574 5.204 1.00 44.06 163 GLY A O 1
ATOM 1284 N N . MET A 1 164 ? 41.258 22.334 6.033 1.00 51.25 164 MET A N 1
ATOM 1285 C CA . MET A 1 164 ? 40.476 21.770 7.138 1.00 51.25 164 MET A CA 1
ATOM 1286 C C . MET A 1 164 ? 40.438 22.796 8.287 1.00 51.25 164 MET A C 1
ATOM 1288 O O . MET A 1 164 ? 41.490 23.126 8.829 1.00 51.25 164 MET A O 1
ATOM 1292 N N . GLN A 1 165 ? 39.260 23.261 8.716 1.00 46.69 165 GLN A N 1
ATOM 1293 C CA . GLN A 1 165 ? 39.090 23.792 10.074 1.00 46.69 165 GLN A CA 1
ATOM 1294 C C . GLN A 1 165 ? 37.706 23.458 10.636 1.00 46.69 165 GLN A C 1
ATOM 1296 O O . GLN A 1 165 ? 36.662 23.817 10.098 1.00 46.69 165 GLN A O 1
ATOM 1301 N N . LEU A 1 166 ? 37.765 22.696 11.725 1.00 44.91 166 LEU A N 1
ATOM 1302 C CA . LEU A 1 166 ? 36.697 22.334 12.639 1.00 44.91 166 LEU A CA 1
ATOM 1303 C C . LEU A 1 166 ? 36.575 23.397 13.749 1.00 44.91 166 LEU A C 1
ATOM 1305 O O . LEU A 1 166 ? 37.546 24.085 14.056 1.00 44.91 166 LEU A O 1
ATOM 1309 N N . VAL A 1 167 ? 35.438 23.311 14.446 1.00 46.53 167 VAL A N 1
ATOM 1310 C CA . VAL A 1 167 ? 35.171 23.665 15.856 1.00 46.53 167 VAL A CA 1
ATOM 1311 C C . VAL A 1 167 ? 34.459 25.005 16.128 1.00 46.53 167 VAL A C 1
ATOM 1313 O O . VAL A 1 167 ? 35.004 26.081 15.929 1.00 46.53 167 VAL A O 1
ATOM 1316 N N . GLU A 1 168 ? 33.203 24.824 16.563 1.00 50.88 168 GLU A N 1
ATOM 1317 C CA . GLU A 1 168 ? 32.427 25.446 17.657 1.00 50.88 168 GLU A CA 1
ATOM 1318 C C . GLU A 1 168 ? 32.689 26.901 18.068 1.00 50.88 168 GLU A C 1
ATOM 1320 O O . GLU A 1 168 ? 33.799 27.253 18.431 1.00 50.88 168 GLU A O 1
ATOM 1325 N N . ASP A 1 169 ? 31.593 27.660 18.207 1.00 53.66 169 ASP A N 1
ATOM 1326 C CA . ASP A 1 169 ? 31.357 28.442 19.424 1.00 53.66 169 ASP A CA 1
ATOM 1327 C C . ASP A 1 169 ? 29.858 28.481 19.773 1.00 53.66 169 ASP A C 1
ATOM 1329 O O . ASP A 1 169 ? 28.988 28.849 18.978 1.00 53.66 169 ASP A O 1
ATOM 1333 N N . ILE A 1 170 ? 29.589 28.030 20.997 1.00 52.06 170 ILE A N 1
ATOM 1334 C CA . ILE A 1 170 ? 28.364 28.184 21.776 1.00 52.06 170 ILE A CA 1
ATOM 1335 C C . ILE A 1 170 ? 28.484 29.517 22.510 1.00 52.06 170 ILE A C 1
ATOM 1337 O O . ILE A 1 170 ? 29.399 29.646 23.311 1.00 52.06 170 ILE A O 1
ATOM 1341 N N . GLU A 1 171 ? 27.509 30.419 22.377 1.00 56.03 171 GLU A N 1
ATOM 1342 C CA . GLU A 1 171 ? 27.143 31.332 23.468 1.00 56.03 171 GLU A CA 1
ATOM 1343 C C . GLU A 1 171 ? 25.618 31.504 23.543 1.00 56.03 171 GLU A C 1
ATOM 1345 O O . GLU A 1 171 ? 24.934 31.834 22.572 1.00 56.03 171 GLU A O 1
ATOM 1350 N N . MET A 1 172 ? 25.100 31.203 24.736 1.00 58.62 172 MET A N 1
ATOM 1351 C CA . MET A 1 172 ? 23.759 31.519 25.214 1.00 58.62 172 MET A CA 1
ATOM 1352 C C . MET A 1 172 ? 23.725 32.965 25.717 1.00 58.62 172 MET A C 1
ATOM 1354 O O . MET A 1 172 ? 24.701 33.406 26.309 1.00 58.62 172 MET A O 1
ATOM 1358 N N . ASP A 1 173 ? 22.586 33.636 25.539 1.00 49.59 173 ASP A N 1
ATOM 1359 C CA . ASP A 1 173 ? 21.921 34.580 26.464 1.00 49.59 173 ASP A CA 1
ATOM 1360 C C . ASP A 1 173 ? 21.017 35.511 25.626 1.00 49.59 173 ASP A C 1
ATOM 1362 O O . ASP A 1 173 ? 21.346 35.891 24.512 1.00 49.59 173 ASP A O 1
ATOM 1366 N N . GLY A 1 174 ? 19.819 35.916 26.029 1.00 52.88 174 GLY A N 1
ATOM 1367 C CA . GLY A 1 174 ? 19.166 35.809 27.313 1.00 52.88 174 GLY A CA 1
ATOM 1368 C C . GLY A 1 174 ? 17.695 36.215 27.189 1.00 52.88 174 GLY A C 1
ATOM 1369 O O . GLY A 1 174 ? 17.195 36.636 26.146 1.00 52.88 174 GLY A O 1
ATOM 1370 N N . MET A 1 175 ? 17.005 36.011 28.300 1.00 54.41 175 MET A N 1
ATOM 1371 C CA . MET A 1 175 ? 15.566 36.084 28.500 1.00 54.41 175 MET A CA 1
ATOM 1372 C C . MET A 1 175 ? 14.927 37.409 28.062 1.00 54.41 175 MET A C 1
ATOM 1374 O O . MET A 1 175 ? 15.369 38.491 28.439 1.00 54.41 175 MET A O 1
ATOM 1378 N N . GLY A 1 176 ? 13.784 37.300 27.386 1.00 52.56 176 GLY A N 1
ATOM 1379 C CA . GLY A 1 176 ? 12.841 38.394 27.200 1.00 52.56 176 GLY A CA 1
ATOM 1380 C C . GLY A 1 176 ? 11.408 37.884 27.295 1.00 52.56 176 GLY A C 1
ATOM 1381 O O . GLY A 1 176 ? 10.822 37.503 26.284 1.00 52.56 176 GLY A O 1
ATOM 1382 N N . HIS A 1 177 ? 10.832 37.886 28.499 1.00 55.09 177 HIS A N 1
ATOM 1383 C CA . HIS A 1 177 ? 9.381 37.952 28.655 1.00 55.09 177 HIS A CA 1
ATOM 1384 C C . HIS A 1 177 ? 9.001 39.002 29.694 1.00 55.09 177 HIS A C 1
ATOM 1386 O O . HIS A 1 177 ? 9.440 38.985 30.842 1.00 55.09 177 HIS A O 1
ATOM 1392 N N . GLN A 1 178 ? 8.216 39.942 29.182 1.00 55.59 178 GLN A N 1
ATOM 1393 C CA . GLN A 1 178 ? 7.482 41.002 29.845 1.00 55.59 178 GLN A CA 1
ATOM 1394 C C . GLN A 1 178 ? 6.117 40.467 30.301 1.00 55.59 178 GLN A C 1
ATOM 1396 O O . GLN A 1 178 ? 5.610 39.524 29.693 1.00 55.59 178 GLN A O 1
ATOM 1401 N N . GLY A 1 179 ? 5.492 41.185 31.239 1.00 58.56 179 GLY A N 1
ATOM 1402 C CA . GLY A 1 179 ? 4.031 41.323 31.318 1.00 58.56 179 GLY A CA 1
ATOM 1403 C C . GLY A 1 179 ? 3.348 40.506 32.391 1.00 58.56 179 GLY A C 1
ATOM 1404 O O . GLY A 1 179 ? 3.049 39.327 32.114 1.00 58.56 179 GLY A O 1
#

Foldseek 3Di:
DKFWFWDFDADPVRHTPDIDTAIDPDPDPLRSVVVNVLVVVVVCVVPDDLPAAAEAEDQPPVLLVQLVCLLVVRHPPCPVVVSSNVVSPRPSYHYDNDDVVVVVVRVVSRVVNRVVVVVVVCPPVPVVPPVPPVPPPDPVVVPPDDDDDDDDDDDDDDDDDDDDDDDDDDDDDDDDDDD

Nearest PDB structures (foldseek):
  3u3g-assembly3_C  TM=7.728E-01  e=1.598E-04  uncultured organism
  4h8k-assembly1_B  TM=6.272E-01  e=1.161E-03  uncultured organism
  4e19-assembly2_B  TM=7.419E-01  e=1.161E-02  Halobacterium salinarum NRC-1
  7o0h-assembly1_B  TM=6.833E-01  e=7.917E-01  White-tufted-ear marmoset simian foamy virus

InterPro domains:
  IPR002156 Ribonuclease H domain [PF13456] (2-112)
  IPR012337 Ribonuclease H-like superfamily [SSF53098] (3-116)
  IPR036397 Ribonuclease H superfamily [G3DSA:3.30.420.10] (2-119)
  IPR044730 Ribonuclease H-like domain, plant type [cd06222] (2-111)

Sequence (179 aa):
MISGIGGILLNDKDEIIFVLSGKCNSSSPVEAELEAIIFLANAALTHLDHTSKVVICTDCALAVQSLSKLRAGQDDFFRRKTEWVYLASKKMIQLYYTPREKLAMVDELANKGRERVKEFWKYDMGLGAIAEEFEKISEEDYLAGEIQEAEEMEEVQGDDDEGMQLVEDIEMDGMGHQG